Protein AF-A0A9E1Q4X1-F1 (afdb_monomer)

pLDDT: mean 83.66, std 16.01, range [27.47, 98.44]

Secondary structure (DSSP, 8-state):
-HHHHHHHHHHHHHHHHHHHHSTTS----BTBS-TTTTSTT--SPP-HHHHHH-SSBB-B-----TT---HHHHHHHHHHHHHHTTTTS-BEEEE-SEE-SSTT-S-EEPPHHHHIIIIIIHHHS-EEE-TTS-EEE-SEEEE---THHHHHHSTTTTTS-HHHHHHHHHHHHHHHHHHHHHHHHHHHHHHTTSPPPPPPPPP-------STTHHHHHHHHHHHHHHHHHHHHHHHHHHHHHHHHHHHHHHHHHHHHHHHHHHHHHHHHHHHHHHHHHHHS-TTSHHHHHHHHHHHHHHHHHHHHHHHHHHHHHHHHHHHHHHHHHHHHHHHHHHHHHHHHHHHHHHHHT-

Radius of gyration: 30.29 Å; Cα contacts (8 Å, |Δi|>4): 339; chains: 1; bounding box: 61×57×96 Å

Nearest PDB structures (foldseek):
  4bne-assembly1_B  TM=6.016E-01  e=3.450E-01  Gallus gallus
  8c5v-assembly1_I  TM=4.102E-01  e=5.631E+00  Escherichia coli
  3g67-assembly1_B  TM=3.722E-01  e=5.930E+00  Thermotoga maritima
  3zx6-assembly1_B  TM=2.860E-01  e=2.875E+00  Archaeoglobus fulgidus DSM 4304
  3ja6-assembly1_I  TM=2.866E-01  e=4.348E+00  Escherichia coli

Solvent-accessible surface area (backbone atoms only — not comparable to full-atom values): 19469 Å² total; per-residue (Å²): 96,74,75,55,48,60,53,41,52,60,49,33,51,51,40,51,56,48,36,71,76,37,73,87,52,75,39,62,51,87,42,30,70,46,72,65,64,48,37,98,81,48,82,63,67,89,56,60,73,46,58,70,54,32,56,20,39,23,30,54,44,62,55,55,60,87,92,61,86,53,21,69,64,39,13,47,36,45,21,40,52,39,52,76,47,73,56,76,48,50,32,33,44,28,36,41,63,42,24,31,93,60,94,91,43,67,75,44,70,56,56,68,68,55,43,43,48,29,36,49,46,18,38,70,69,17,62,32,67,48,98,86,69,50,77,34,60,56,76,44,76,42,84,49,83,65,77,66,45,54,66,72,68,43,83,63,50,91,74,49,52,72,68,56,51,46,53,56,49,54,53,50,53,54,52,50,49,56,52,51,51,54,50,48,53,54,50,51,58,58,51,72,76,54,84,84,83,80,84,87,80,86,89,83,89,85,90,89,94,86,76,84,68,51,66,69,47,52,57,53,52,52,55,51,53,55,57,48,53,52,52,50,55,51,45,52,52,49,48,52,54,43,47,56,50,38,54,52,36,50,52,51,30,54,51,31,49,50,48,28,53,50,31,48,53,49,28,58,51,41,48,52,53,31,57,52,41,57,74,75,37,59,81,85,37,70,67,27,47,51,36,49,50,54,33,54,51,35,48,51,52,30,52,51,30,47,50,53,30,51,51,33,49,51,50,37,52,51,44,51,51,55,44,52,51,47,52,48,54,48,48,56,65,47,52,64,42,58,55,47,50,48,51,49,48,56,57,61,72,72,109

Foldseek 3Di:
DVVVVVVLVVLLVVLVLVCLVPVPDQDADAQPPPLLCLDPPRPDDDNLSRLVSGQAAEHELEDADAPDQQLQSSLSSLLSSCVSNVLPHAYEYEAEQFHDPDPPDGADGHDLVNRCRRRQLSQLPRWHAHPVRDIHGHPYYHYDDDPVSLCVHDPCSVVDDPVVVVVSSVVVVVVVVSNVVSSVVSVVVSVVVDDDDDDDDDDDDDDDDDDPVPPVVVVVVVVVVVVLVVVLVVLVVQLVVLVVVLVVLVVQLVVLVVQLVVLVVLLVVLVVVLVVQPVVDDCPDPSNVVSVVSNVVSVVSNVVSVVSNVVSVVSSVVSVVSSVVSVSVSSVSCVVVVVVVVVVVVVVVSD

Mean predicted aligned error: 16.97 Å

Sequence (351 aa):
QSVMDVAIDAYVEQIEFAKELRPNAKIGFWGFPKKSHTKLNSTTASIDRLLEACTAIFPDVYENNPGGFDAPRLRTHIESTIAMVNGEIPVYAQVSPRYKVDSTGYRYFHDHDEFMRDQVQSALDAVWTDANGKEHKVNGIAFWEAYTYISQYTEGWSEMSMTERKGAWDSVDNLHVEYLEGIKELVDANASTYPSQEEDTIEVTVSSNSNAATEAKEIAVASLKAAKAQQQAVLVRTIHSLNTSMVATTSSYKKSASSYRSARNNWSKVRRTFSRTARKFGRNSSQYKKAYTTYKTARNEMQSASKEYQEDRNEFKSARASMNQAKQQWKTANEGWSEMAAAEATLLASK

Structure (mmCIF, N/CA/C/O backbone):
data_AF-A0A9E1Q4X1-F1
#
_entry.id   AF-A0A9E1Q4X1-F1
#
loop_
_atom_site.group_PDB
_atom_site.id
_atom_site.type_symbol
_atom_site.label_atom_id
_atom_site.label_alt_id
_atom_site.label_comp_id
_atom_site.label_asym_id
_atom_site.label_entity_id
_atom_site.label_seq_id
_atom_site.pdbx_PDB_ins_code
_atom_site.Cartn_x
_atom_site.Cartn_y
_atom_site.Cartn_z
_atom_site.occupancy
_atom_site.B_iso_or_equiv
_atom_site.auth_seq_id
_atom_site.auth_comp_id
_atom_site.auth_asym_id
_atom_site.auth_atom_id
_atom_site.pdbx_PDB_model_num
ATOM 1 N N . GLN A 1 1 ? -18.969 -10.237 -9.712 1.00 82.31 1 GLN A N 1
ATOM 2 C CA . GLN A 1 1 ? -19.083 -10.427 -8.257 1.00 82.31 1 GLN A CA 1
ATOM 3 C C . GLN A 1 1 ? -18.306 -11.658 -7.794 1.00 82.31 1 GLN A C 1
ATOM 5 O O . GLN A 1 1 ? -17.278 -11.450 -7.180 1.00 82.31 1 GLN A O 1
ATOM 10 N N . SER A 1 2 ? -18.633 -12.886 -8.221 1.00 71.12 2 SER A N 1
ATOM 11 C CA . SER A 1 2 ? -17.973 -14.130 -7.746 1.00 71.12 2 SER A CA 1
ATOM 12 C C . SER A 1 2 ? -16.433 -14.139 -7.698 1.00 71.12 2 SER A C 1
ATOM 14 O O . SER A 1 2 ? -15.847 -14.606 -6.730 1.00 71.12 2 SER A O 1
ATOM 16 N N . VAL A 1 3 ? -15.749 -13.611 -8.720 1.00 77.19 3 VAL A N 1
ATOM 17 C CA . VAL A 1 3 ? -14.273 -13.501 -8.726 1.00 77.19 3 VAL A CA 1
ATOM 18 C C . VAL A 1 3 ? -13.765 -12.516 -7.667 1.00 77.19 3 VAL A C 1
ATOM 20 O O . VAL A 1 3 ? -12.720 -12.745 -7.065 1.00 77.19 3 VAL A O 1
ATOM 23 N N . MET A 1 4 ? -14.500 -11.423 -7.447 1.00 79.50 4 MET A N 1
ATOM 24 C CA . MET A 1 4 ? -14.188 -10.451 -6.401 1.00 79.50 4 MET A CA 1
ATOM 25 C C . MET A 1 4 ? -14.435 -11.049 -5.018 1.00 79.50 4 MET A C 1
ATOM 27 O O . MET A 1 4 ? -13.616 -10.834 -4.136 1.00 79.50 4 MET A O 1
ATOM 31 N N . ASP A 1 5 ? -15.495 -11.841 -4.845 1.00 75.12 5 ASP A N 1
ATOM 32 C CA . ASP A 1 5 ? -15.822 -12.464 -3.558 1.00 75.12 5 ASP A CA 1
ATOM 33 C C . ASP A 1 5 ? -14.683 -13.370 -3.072 1.00 75.12 5 ASP A C 1
ATOM 35 O O . ASP A 1 5 ? -14.252 -13.239 -1.934 1.00 75.12 5 ASP A O 1
ATOM 39 N N . VAL A 1 6 ? -14.090 -14.176 -3.964 1.00 77.12 6 VAL A N 1
ATOM 40 C CA . VAL A 1 6 ? -12.911 -15.007 -3.641 1.00 77.12 6 VAL A CA 1
ATOM 41 C C . VAL A 1 6 ? -11.709 -14.160 -3.206 1.00 77.12 6 VAL A C 1
ATOM 43 O O . VAL A 1 6 ? -10.947 -14.555 -2.325 1.00 77.12 6 VAL A O 1
ATOM 46 N N . ALA A 1 7 ? -11.505 -12.996 -3.829 1.00 84.25 7 ALA A N 1
ATOM 47 C CA . ALA A 1 7 ? -10.434 -12.089 -3.429 1.00 84.25 7 ALA A CA 1
ATOM 48 C C . ALA A 1 7 ? -10.741 -11.429 -2.076 1.00 84.25 7 ALA A C 1
ATOM 50 O O . ALA A 1 7 ? -9.857 -11.362 -1.225 1.00 84.25 7 ALA A O 1
ATOM 51 N N . ILE A 1 8 ? -11.983 -10.976 -1.870 1.00 85.06 8 ILE A N 1
ATOM 52 C CA . ILE A 1 8 ? -12.465 -10.392 -0.615 1.00 85.06 8 ILE A CA 1
ATOM 53 C C . ILE A 1 8 ? -12.305 -11.387 0.527 1.00 85.06 8 ILE A C 1
ATOM 55 O O . ILE A 1 8 ? -11.769 -10.991 1.553 1.00 85.06 8 ILE A O 1
ATOM 59 N N . ASP A 1 9 ? -12.662 -12.659 0.342 1.00 78.69 9 ASP A N 1
ATOM 60 C CA . ASP A 1 9 ? -12.507 -13.700 1.364 1.00 78.69 9 ASP A CA 1
ATOM 61 C C . ASP A 1 9 ? -11.062 -13.773 1.873 1.00 78.69 9 ASP A C 1
ATOM 63 O O . ASP A 1 9 ? -10.820 -13.752 3.077 1.00 78.69 9 ASP A O 1
ATOM 67 N N . ALA A 1 10 ? -10.084 -13.746 0.962 1.00 85.31 10 ALA A N 1
ATOM 68 C CA . ALA A 1 10 ? -8.670 -13.763 1.331 1.00 85.31 10 ALA A CA 1
ATOM 69 C C . ALA A 1 10 ? -8.214 -12.490 2.072 1.00 85.31 10 ALA A C 1
ATOM 71 O O . ALA A 1 10 ? -7.255 -12.538 2.845 1.00 85.31 10 ALA A O 1
ATOM 72 N N . TYR A 1 11 ? -8.837 -11.335 1.820 1.00 89.62 11 TYR A N 1
ATOM 73 C CA . TYR A 1 11 ? -8.543 -10.094 2.544 1.00 89.62 11 TYR A CA 1
ATOM 74 C C . TYR A 1 11 ? -9.268 -10.023 3.893 1.00 89.62 11 TYR A C 1
ATOM 76 O O . TYR A 1 11 ? -8.669 -9.566 4.864 1.00 89.62 11 TYR A O 1
ATOM 84 N N . VAL A 1 12 ? -10.505 -10.514 3.976 1.00 87.50 12 VAL A N 1
ATOM 85 C CA . VAL A 1 12 ? -11.255 -10.660 5.229 1.00 87.50 12 VAL A CA 1
ATOM 86 C C . VAL A 1 12 ? -10.498 -11.589 6.173 1.00 87.50 12 VAL A C 1
ATOM 88 O O . VAL A 1 12 ? -10.223 -11.186 7.295 1.00 87.50 12 VAL A O 1
ATOM 91 N N . GLU A 1 13 ? -10.025 -12.744 5.693 1.00 84.50 13 GLU A N 1
ATOM 92 C CA . GLU A 1 13 ? -9.209 -13.677 6.486 1.00 84.50 13 GLU A CA 1
ATOM 93 C C . GLU A 1 13 ? -7.952 -12.993 7.059 1.00 84.50 13 GLU A C 1
ATOM 95 O O . GLU A 1 13 ? -7.581 -13.202 8.213 1.00 84.50 13 GLU A O 1
ATOM 100 N N . GLN A 1 14 ? -7.300 -12.119 6.281 1.00 88.94 14 GLN A N 1
ATOM 101 C CA . GLN A 1 14 ? -6.146 -11.349 6.760 1.00 88.94 14 GLN A CA 1
ATOM 102 C C . GLN A 1 14 ? -6.524 -10.335 7.843 1.00 88.94 14 GLN A C 1
ATOM 104 O O . GLN A 1 14 ? -5.759 -10.158 8.793 1.00 88.94 14 GLN A O 1
ATOM 109 N N . ILE A 1 15 ? -7.670 -9.662 7.703 1.00 89.69 15 ILE A N 1
ATOM 110 C CA . ILE A 1 15 ? -8.171 -8.721 8.708 1.00 89.69 15 ILE A CA 1
ATOM 111 C C . ILE A 1 15 ? -8.566 -9.459 9.981 1.00 89.69 15 ILE A C 1
ATOM 113 O O . ILE A 1 15 ? -8.160 -9.033 11.054 1.00 89.69 15 ILE A O 1
ATOM 117 N N . GLU A 1 16 ? -9.288 -10.571 9.884 1.00 84.50 16 GLU A N 1
ATOM 118 C CA . GLU A 1 16 ? -9.664 -11.406 11.028 1.00 84.50 16 GLU A CA 1
ATOM 119 C C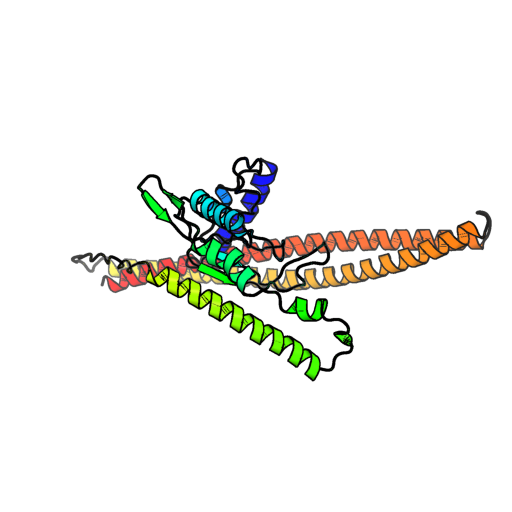 . GLU A 1 16 ? -8.421 -11.911 11.765 1.00 84.50 16 GLU A C 1
ATOM 121 O O . GLU A 1 16 ? -8.273 -11.676 12.964 1.00 84.50 16 GLU A O 1
ATOM 126 N N . PHE A 1 17 ? -7.450 -12.462 11.032 1.00 83.38 17 PHE A N 1
ATOM 127 C CA . PHE A 1 17 ? -6.161 -12.875 11.587 1.00 83.38 17 PHE A CA 1
ATOM 128 C C . PHE A 1 17 ? -5.429 -11.724 12.300 1.00 83.38 17 PHE A C 1
ATOM 130 O O . PHE A 1 17 ? -4.840 -11.908 13.375 1.00 83.38 17 PHE A O 1
ATOM 137 N N . ALA A 1 18 ? -5.447 -10.526 11.708 1.00 81.81 18 ALA A N 1
ATOM 138 C CA . ALA A 1 18 ? -4.825 -9.340 12.282 1.00 81.81 18 ALA A CA 1
ATOM 139 C C . ALA A 1 18 ? -5.584 -8.831 13.523 1.00 81.81 18 ALA A C 1
ATOM 141 O O . ALA A 1 18 ? -4.932 -8.482 14.508 1.00 81.81 18 ALA A O 1
ATOM 142 N N . LYS A 1 19 ? -6.925 -8.846 13.511 1.00 84.12 19 LYS A N 1
ATOM 143 C CA . LYS A 1 19 ? -7.798 -8.487 14.643 1.00 84.12 19 LYS A CA 1
ATOM 144 C C . LYS A 1 19 ? -7.547 -9.398 15.819 1.00 84.12 19 LYS A C 1
ATOM 146 O O . LYS A 1 19 ? -7.292 -8.920 16.908 1.00 84.12 19 LYS A O 1
ATOM 151 N N . GLU A 1 20 ? -7.503 -10.698 15.598 1.00 77.31 20 GLU A N 1
ATOM 152 C CA . GLU A 1 20 ? -7.146 -11.634 16.656 1.00 77.31 20 GLU A CA 1
ATOM 153 C C . GLU A 1 20 ? -5.741 -11.345 17.223 1.00 77.31 20 GLU A C 1
ATOM 155 O O . GLU A 1 20 ? -5.541 -11.359 18.428 1.00 77.31 20 GLU A O 1
ATOM 160 N N . LEU A 1 21 ? -4.746 -11.036 16.370 1.00 84.19 21 LEU A N 1
ATOM 161 C CA . LEU A 1 21 ? -3.385 -10.725 16.843 1.00 84.19 21 LEU A CA 1
ATOM 162 C C . LEU A 1 21 ? -3.341 -9.431 17.657 1.00 84.19 21 LEU A C 1
ATOM 164 O O . LEU A 1 21 ? -2.466 -9.273 18.513 1.00 84.19 21 LEU A O 1
ATOM 168 N N . ARG A 1 22 ? -4.186 -8.465 17.312 1.00 86.38 22 ARG A N 1
ATOM 169 C CA . ARG A 1 22 ? -4.182 -7.107 17.849 1.00 86.38 22 ARG A CA 1
ATOM 170 C C . ARG A 1 22 ? -5.634 -6.627 17.990 1.00 86.38 22 ARG A C 1
ATOM 172 O O . ARG A 1 22 ? -6.046 -5.756 17.227 1.00 86.38 22 ARG A O 1
ATOM 179 N N . PRO A 1 23 ? -6.396 -7.140 18.974 1.00 85.56 23 PRO A N 1
ATOM 180 C CA . PRO A 1 23 ? -7.846 -6.908 19.064 1.00 85.56 23 PRO A CA 1
ATOM 181 C C . PRO A 1 23 ? -8.214 -5.439 19.265 1.00 85.56 23 PRO A C 1
ATOM 183 O O . PRO A 1 23 ? -9.266 -4.995 18.820 1.00 85.56 23 PRO A O 1
ATOM 186 N N . ASN A 1 24 ? -7.302 -4.664 19.851 1.00 88.44 24 ASN A N 1
ATOM 187 C CA . ASN A 1 24 ? -7.488 -3.234 20.083 1.00 88.44 24 ASN A CA 1
ATOM 188 C C . ASN A 1 24 ? -6.920 -2.360 18.951 1.00 88.44 24 ASN A C 1
ATOM 190 O O . ASN A 1 24 ? -7.026 -1.136 19.013 1.00 88.44 24 ASN A O 1
ATOM 194 N N . ALA A 1 25 ? -6.273 -2.947 17.937 1.00 90.75 25 ALA A N 1
ATOM 195 C CA . ALA A 1 25 ? -5.714 -2.168 16.841 1.00 90.75 25 ALA A CA 1
ATOM 196 C C . ALA A 1 25 ? -6.801 -1.720 15.859 1.00 90.75 25 ALA A C 1
ATOM 198 O O . ALA A 1 25 ? -7.784 -2.414 15.592 1.00 90.75 25 ALA A O 1
ATOM 199 N N . LYS A 1 26 ? -6.564 -0.546 15.276 1.00 94.75 26 LYS A N 1
ATOM 200 C CA . LYS A 1 26 ? -7.291 -0.015 14.126 1.00 94.75 26 LYS A CA 1
ATOM 201 C C . LYS A 1 26 ? -6.677 -0.623 12.864 1.00 94.75 26 LYS A C 1
ATOM 203 O O . LYS A 1 26 ? -5.538 -0.319 12.523 1.00 94.75 26 LYS A O 1
ATOM 208 N N . ILE A 1 27 ? -7.394 -1.545 12.230 1.00 96.62 27 ILE A N 1
ATOM 209 C CA . ILE A 1 27 ? -6.893 -2.421 11.170 1.00 96.62 27 ILE A CA 1
ATOM 210 C C . ILE A 1 27 ? -7.780 -2.267 9.942 1.00 96.62 27 ILE A C 1
ATOM 212 O O . ILE A 1 27 ? -8.998 -2.420 10.009 1.00 96.62 27 ILE A O 1
ATOM 216 N N . GLY A 1 28 ? -7.126 -2.021 8.816 1.00 96.62 28 GLY A N 1
ATOM 217 C CA . GLY A 1 28 ? -7.733 -1.898 7.506 1.00 96.62 28 GLY A CA 1
ATOM 218 C C . GLY A 1 28 ? -6.651 -1.851 6.438 1.00 96.62 28 GLY A C 1
ATOM 219 O O . GLY A 1 28 ? -5.456 -1.973 6.726 1.00 96.62 28 GLY A O 1
ATOM 220 N N . PHE A 1 29 ? -7.070 -1.680 5.190 1.00 96.88 29 PHE A N 1
ATOM 221 C CA . PHE A 1 29 ? -6.151 -1.639 4.059 1.00 96.88 29 PHE A CA 1
ATOM 222 C C . PHE A 1 29 ? -5.834 -0.215 3.638 1.00 96.88 29 PHE A C 1
ATOM 224 O O . PHE A 1 29 ? -6.698 0.656 3.575 1.00 96.88 29 PHE A O 1
ATOM 231 N N . TRP A 1 30 ? -4.572 -0.007 3.279 1.00 95.12 30 TRP A N 1
ATOM 232 C CA . TRP A 1 30 ? -4.100 1.262 2.762 1.00 95.12 30 TRP A CA 1
ATOM 233 C C . TRP A 1 30 ? -4.818 1.651 1.456 1.00 95.12 30 TRP A C 1
ATOM 235 O O . TRP A 1 30 ? -4.840 0.893 0.483 1.00 95.12 30 TRP A O 1
ATOM 245 N N . GLY A 1 31 ? -5.378 2.858 1.426 1.00 95.75 31 GLY A N 1
ATOM 246 C CA . GLY A 1 31 ? -6.060 3.449 0.280 1.00 95.75 31 GLY A CA 1
ATOM 247 C C . GLY A 1 31 ? -7.404 2.791 -0.028 1.00 95.75 31 GLY A C 1
ATOM 248 O O . GLY A 1 31 ? -7.811 2.753 -1.191 1.00 95.75 31 GLY A O 1
ATOM 249 N N . PHE A 1 32 ? -8.046 2.199 0.979 1.00 95.94 32 PHE A N 1
ATOM 250 C CA . PHE A 1 32 ? -9.317 1.497 0.853 1.00 95.94 32 PHE A CA 1
ATOM 251 C C . PHE A 1 32 ? -10.407 2.194 1.691 1.00 95.94 32 PHE A C 1
ATOM 253 O O . PHE A 1 32 ? -10.141 2.495 2.855 1.00 95.94 32 PHE A O 1
ATOM 260 N N . PRO A 1 33 ? -11.613 2.420 1.131 1.00 96.12 33 PRO A N 1
ATOM 261 C CA . PRO A 1 33 ? -12.007 2.159 -0.254 1.00 96.12 33 PRO A CA 1
ATOM 262 C C . PRO A 1 33 ? -11.310 3.103 -1.244 1.00 96.12 33 PRO A C 1
ATOM 264 O O . PRO A 1 33 ? -10.909 4.212 -0.916 1.00 96.12 33 PRO A O 1
ATOM 267 N N . LYS A 1 34 ? -11.169 2.664 -2.501 1.00 95.19 34 LYS A N 1
ATOM 268 C CA . LYS A 1 34 ? -10.675 3.536 -3.584 1.00 95.19 34 LYS A CA 1
ATOM 269 C C . LYS A 1 34 ? -11.729 4.561 -4.000 1.00 95.19 34 LYS A C 1
ATOM 271 O O . LYS A 1 34 ? -12.910 4.225 -4.038 1.00 95.19 34 LYS A O 1
ATOM 276 N N . LYS A 1 35 ? -11.285 5.724 -4.490 1.00 93.69 35 LYS A N 1
ATOM 277 C CA . LYS A 1 35 ? -12.111 6.791 -5.103 1.00 93.69 35 LYS A CA 1
ATOM 278 C C . LYS A 1 35 ? -13.100 6.308 -6.179 1.00 93.69 35 LYS A C 1
ATOM 280 O O . LYS A 1 35 ? -14.085 6.977 -6.467 1.00 93.69 35 LYS A O 1
ATOM 285 N N . SER A 1 36 ? -12.848 5.161 -6.816 1.00 92.25 36 SER A N 1
ATOM 286 C CA . SER A 1 36 ? -13.780 4.543 -7.768 1.00 92.25 36 SER A CA 1
ATOM 287 C C . SER A 1 36 ? -15.045 3.988 -7.118 1.00 92.25 36 SER A C 1
ATOM 289 O O . SER A 1 36 ? -16.083 4.021 -7.766 1.00 92.25 36 SER A O 1
ATOM 291 N N . HIS A 1 37 ? -14.964 3.500 -5.877 1.00 92.25 37 HIS A N 1
ATOM 292 C CA . HIS A 1 37 ? -16.106 2.928 -5.158 1.00 92.25 37 HIS A CA 1
ATOM 293 C C . HIS A 1 37 ? -17.087 4.012 -4.707 1.00 92.25 37 HIS A C 1
ATOM 295 O O . HIS A 1 37 ? -18.283 3.771 -4.663 1.00 92.25 37 HIS A O 1
ATOM 301 N N . THR A 1 38 ? -16.597 5.220 -4.421 1.00 91.12 38 THR A N 1
ATOM 302 C CA . THR A 1 38 ? -17.391 6.339 -3.888 1.00 91.12 38 THR A CA 1
ATOM 303 C C . THR A 1 38 ? -17.984 7.238 -4.974 1.00 91.12 38 THR A C 1
ATOM 305 O O . THR A 1 38 ? -18.334 8.386 -4.722 1.00 91.12 38 THR A O 1
ATOM 308 N N . LYS A 1 39 ? -18.036 6.769 -6.223 1.00 88.12 39 LYS A N 1
ATOM 309 C CA . LYS A 1 39 ? -18.728 7.489 -7.296 1.00 88.12 39 LYS A CA 1
ATOM 310 C C . LYS A 1 39 ? -20.225 7.222 -7.174 1.00 88.12 39 LYS A C 1
ATOM 312 O O . LYS A 1 39 ? -20.608 6.072 -6.997 1.00 88.12 39 LYS A O 1
ATOM 317 N N . LEU A 1 40 ? -21.055 8.247 -7.385 1.00 77.88 40 LEU A N 1
ATOM 318 C CA . LEU A 1 40 ? -22.522 8.150 -7.302 1.00 77.88 40 LEU A CA 1
ATOM 319 C C . LEU A 1 40 ? -23.108 6.970 -8.106 1.00 77.88 40 LEU A C 1
ATOM 321 O O . LEU A 1 40 ? -24.042 6.320 -7.660 1.00 77.88 40 LEU A O 1
ATOM 325 N N . ASN A 1 41 ? -22.516 6.666 -9.265 1.00 80.19 41 ASN A N 1
ATOM 326 C CA . ASN A 1 41 ? -22.916 5.562 -10.142 1.00 80.19 41 ASN A CA 1
ATOM 327 C C . ASN A 1 41 ? -21.822 4.491 -10.231 1.00 80.19 41 ASN A C 1
ATOM 329 O O . ASN A 1 41 ? -21.461 4.049 -11.327 1.00 80.19 41 ASN A O 1
ATOM 333 N N . SER A 1 42 ? -21.204 4.144 -9.100 1.00 81.62 42 SER A N 1
ATOM 334 C CA . SER A 1 42 ? -20.165 3.121 -9.095 1.00 81.62 42 SER A CA 1
ATOM 335 C C . SER A 1 42 ? -20.717 1.787 -9.604 1.00 81.62 42 SER A C 1
ATOM 337 O O . SER A 1 42 ? -21.723 1.280 -9.122 1.00 81.62 42 SER A O 1
ATOM 339 N N . THR A 1 43 ? -20.029 1.208 -10.586 1.00 81.12 43 THR A N 1
ATOM 340 C CA . THR A 1 43 ? -20.284 -0.147 -11.101 1.00 81.12 43 THR A CA 1
ATOM 341 C C . THR A 1 43 ? -19.239 -1.144 -10.601 1.00 81.12 43 THR A C 1
ATOM 343 O O . THR A 1 43 ? -19.169 -2.278 -11.080 1.00 81.12 43 THR A O 1
ATOM 346 N N . THR A 1 44 ? -18.385 -0.723 -9.660 1.00 84.19 44 THR A N 1
ATOM 347 C CA . THR A 1 44 ? -17.407 -1.610 -9.030 1.00 84.19 44 THR A CA 1
ATOM 348 C C . THR A 1 44 ? -18.127 -2.719 -8.275 1.00 84.19 44 THR A C 1
ATOM 350 O O . THR A 1 44 ? -19.207 -2.502 -7.733 1.00 84.19 44 THR A O 1
ATOM 353 N N . ALA A 1 45 ? -17.513 -3.901 -8.214 1.00 83.94 45 ALA A N 1
ATOM 354 C CA . ALA A 1 45 ? -18.008 -4.983 -7.370 1.00 83.94 45 ALA A CA 1
ATOM 355 C C . ALA A 1 45 ? -18.192 -4.504 -5.917 1.00 83.94 45 ALA A C 1
ATOM 357 O O . ALA A 1 45 ? -17.435 -3.643 -5.460 1.00 83.94 45 ALA A O 1
ATOM 358 N N . SER A 1 46 ? -19.185 -5.063 -5.216 1.00 86.19 46 SER A N 1
ATOM 359 C CA . SER A 1 46 ? -19.406 -4.750 -3.798 1.00 86.19 46 SER A CA 1
ATOM 360 C C . SER A 1 46 ? -18.173 -5.137 -2.982 1.00 86.19 46 SER A C 1
ATOM 362 O O . SER A 1 46 ? -17.515 -6.143 -3.270 1.00 86.19 46 SER A O 1
ATOM 364 N N . ILE A 1 47 ? -17.876 -4.304 -1.986 1.00 92.44 47 ILE A N 1
ATOM 365 C CA . ILE A 1 47 ? -16.758 -4.434 -1.050 1.00 92.44 47 ILE A CA 1
ATOM 366 C C . ILE A 1 47 ? -17.234 -4.429 0.411 1.00 92.44 47 ILE A C 1
ATOM 368 O O . ILE A 1 47 ? -16.409 -4.349 1.317 1.00 92.44 47 ILE A O 1
ATOM 372 N N . ASP A 1 48 ? -18.544 -4.529 0.639 1.00 90.88 48 ASP A N 1
ATOM 373 C CA . ASP A 1 48 ? -19.181 -4.283 1.941 1.00 90.88 48 ASP A CA 1
ATOM 374 C C . ASP A 1 48 ? -18.673 -5.261 2.999 1.00 90.88 48 ASP A C 1
ATOM 376 O O . ASP A 1 48 ? -18.214 -4.850 4.057 1.00 90.88 48 ASP A O 1
ATOM 380 N N . ARG A 1 49 ? -18.566 -6.546 2.640 1.00 91.75 49 ARG A N 1
ATOM 381 C CA . ARG A 1 49 ? -17.975 -7.581 3.505 1.00 91.75 49 ARG A CA 1
ATOM 382 C C . ARG A 1 49 ? -16.555 -7.247 3.965 1.00 91.75 49 ARG A C 1
ATOM 384 O O . ARG A 1 49 ? -16.152 -7.612 5.064 1.00 91.75 49 ARG A O 1
ATOM 391 N N . LEU A 1 50 ? -15.769 -6.591 3.108 1.00 94.56 50 LEU A N 1
ATOM 392 C CA . LEU A 1 50 ? -14.410 -6.197 3.461 1.00 94.56 50 LEU A CA 1
ATOM 393 C C . LEU A 1 50 ? -14.404 -4.968 4.373 1.00 94.56 50 LEU A C 1
ATOM 395 O O . LEU A 1 50 ? -13.583 -4.899 5.285 1.00 94.56 50 LEU A O 1
ATOM 399 N N . LEU A 1 51 ? -15.310 -4.018 4.131 1.00 94.50 51 LEU A N 1
ATOM 400 C CA . LEU A 1 51 ? -15.509 -2.856 4.995 1.00 94.50 51 LEU A CA 1
ATOM 401 C C . LEU A 1 51 ? -15.930 -3.300 6.403 1.00 94.50 51 LEU A C 1
ATOM 403 O O . LEU A 1 51 ? -15.262 -2.927 7.360 1.00 94.50 51 LEU A O 1
ATOM 407 N N . GLU A 1 52 ? -16.936 -4.171 6.513 1.00 92.00 52 GLU A N 1
ATOM 408 C CA . GLU A 1 52 ? -17.436 -4.748 7.773 1.00 92.00 52 GLU A CA 1
ATOM 409 C C . GLU A 1 52 ? -16.361 -5.517 8.555 1.00 92.00 52 GLU A C 1
ATOM 411 O O . GLU A 1 52 ? -16.339 -5.508 9.786 1.00 92.00 52 GLU A O 1
ATOM 416 N N . ALA A 1 53 ? -15.440 -6.186 7.854 1.00 93.06 53 ALA A N 1
ATOM 417 C CA . ALA A 1 53 ? -14.355 -6.901 8.513 1.00 93.06 53 ALA A CA 1
ATOM 418 C C . ALA A 1 53 ? -13.372 -5.945 9.211 1.00 93.06 53 ALA A C 1
ATOM 420 O O . ALA A 1 53 ? -12.849 -6.287 10.280 1.00 93.06 53 ALA A O 1
ATOM 421 N N . CYS A 1 54 ? -13.110 -4.772 8.623 1.00 96.06 54 CYS A N 1
ATOM 422 C CA . CYS A 1 54 ? -12.135 -3.799 9.117 1.00 96.06 54 CYS A CA 1
ATOM 423 C C . CYS A 1 54 ? -12.533 -3.220 10.484 1.00 96.06 54 CYS A C 1
ATOM 425 O O . CYS A 1 54 ? -13.703 -3.074 10.808 1.00 96.06 54 CYS A O 1
ATOM 427 N N . THR A 1 55 ? -11.539 -2.846 11.293 1.00 96.25 55 THR A N 1
ATOM 428 C CA . THR A 1 55 ? -11.759 -2.087 12.544 1.00 96.25 55 THR A CA 1
ATOM 429 C C . THR A 1 55 ? -11.423 -0.605 12.398 1.00 96.25 55 THR A C 1
ATOM 431 O O . THR A 1 55 ? -11.625 0.171 13.333 1.00 96.25 55 THR A O 1
ATOM 434 N N . ALA A 1 56 ? -10.887 -0.216 11.240 1.00 97.81 56 ALA A N 1
ATOM 435 C CA . ALA A 1 56 ? -10.741 1.156 10.776 1.00 97.81 56 ALA A CA 1
ATOM 436 C C . ALA A 1 56 ? -10.594 1.189 9.250 1.00 97.81 56 ALA A C 1
ATOM 438 O O . ALA A 1 56 ? -10.069 0.248 8.652 1.00 97.81 56 ALA A O 1
ATOM 439 N N . ILE A 1 57 ? -11.013 2.284 8.624 1.00 98.38 57 ILE A N 1
ATOM 440 C CA . ILE A 1 57 ? -10.936 2.492 7.176 1.00 98.38 57 ILE A CA 1
ATOM 441 C C . ILE A 1 57 ? -9.884 3.559 6.868 1.00 98.38 57 ILE A C 1
ATOM 443 O O . ILE A 1 57 ? -9.790 4.562 7.572 1.00 98.38 57 ILE A O 1
ATOM 447 N N . PHE A 1 58 ? -9.092 3.351 5.812 1.00 98.19 58 PHE A N 1
ATOM 448 C CA . PHE A 1 58 ? -7.947 4.204 5.478 1.00 98.19 58 PHE A CA 1
ATOM 449 C C . PHE A 1 58 ? -7.995 4.664 4.011 1.00 98.19 58 PHE A C 1
ATOM 451 O O . PHE A 1 58 ? -7.123 4.275 3.218 1.00 98.19 58 PHE A O 1
ATOM 458 N N . PRO A 1 59 ? -9.002 5.464 3.607 1.00 98.25 59 PRO A N 1
ATOM 459 C CA . PRO A 1 59 ? -9.120 5.943 2.233 1.00 98.25 59 PRO A CA 1
ATOM 460 C C . PRO A 1 59 ? -7.958 6.884 1.891 1.00 98.25 59 PRO A C 1
ATOM 462 O O . PRO A 1 59 ? -7.520 7.667 2.732 1.00 98.25 59 PRO A O 1
ATOM 465 N N . ASP A 1 60 ? -7.452 6.822 0.657 1.00 96.81 60 ASP A N 1
ATOM 466 C CA . ASP A 1 60 ? -6.437 7.771 0.187 1.00 96.81 60 ASP A CA 1
ATOM 467 C C . ASP A 1 60 ? -7.084 8.996 -0.465 1.00 96.81 60 ASP A C 1
ATOM 469 O O . ASP A 1 60 ? -7.892 8.883 -1.389 1.00 96.81 60 ASP A O 1
ATOM 473 N N . VAL A 1 61 ? -6.668 10.186 -0.037 1.00 97.00 61 VAL A N 1
ATOM 474 C CA . VAL A 1 61 ? -7.048 11.471 -0.648 1.00 97.00 61 VAL A CA 1
ATOM 475 C C . VAL A 1 61 ? -5.907 12.073 -1.461 1.00 97.00 61 VAL A C 1
ATOM 477 O O . VAL A 1 61 ? -5.913 13.256 -1.757 1.00 97.00 61 VAL A O 1
ATOM 480 N N . TYR A 1 62 ? -4.962 11.236 -1.903 1.00 95.31 62 TYR A N 1
ATOM 481 C CA . TYR A 1 62 ? -3.803 11.696 -2.671 1.00 95.31 62 TYR A CA 1
ATOM 482 C C . TYR A 1 62 ? -4.236 12.442 -3.929 1.00 95.31 62 TYR A C 1
ATOM 484 O O . TYR A 1 62 ? -5.014 11.895 -4.732 1.00 95.31 62 TYR A O 1
ATOM 492 N N . GLU A 1 63 ? -3.684 13.639 -4.101 1.00 92.44 63 GLU A N 1
ATOM 493 C CA . GLU A 1 63 ? -3.943 14.507 -5.238 1.00 92.44 63 GLU A CA 1
ATOM 494 C C . GLU A 1 63 ? -2.839 14.365 -6.296 1.00 92.44 63 GLU A C 1
ATOM 496 O O . GLU A 1 63 ? -1.680 14.098 -5.994 1.00 92.44 63 GLU A O 1
ATOM 501 N N . ASN A 1 64 ? -3.218 14.425 -7.573 1.00 92.50 64 ASN A N 1
ATOM 502 C CA . ASN A 1 64 ? -2.288 14.361 -8.701 1.00 92.50 64 ASN A CA 1
ATOM 503 C C . ASN A 1 64 ? -2.481 15.502 -9.712 1.00 92.50 64 ASN A C 1
ATOM 505 O O . ASN A 1 64 ? -1.864 15.474 -10.774 1.00 92.50 64 ASN A O 1
ATOM 509 N N . ASN A 1 65 ? -3.340 16.472 -9.408 1.00 90.12 65 ASN A N 1
ATOM 510 C CA . ASN A 1 65 ? -3.643 17.638 -10.222 1.00 90.12 65 ASN A CA 1
ATOM 511 C C . ASN A 1 65 ? -3.049 18.906 -9.576 1.00 90.12 65 ASN A C 1
ATOM 513 O O . ASN A 1 65 ? -3.793 19.685 -8.982 1.00 90.12 65 ASN A O 1
ATOM 517 N N . PRO A 1 66 ? -1.716 19.096 -9.649 1.00 88.00 66 PRO A N 1
ATOM 518 C CA . PRO A 1 66 ? -1.055 20.242 -9.033 1.00 88.00 66 PRO A CA 1
ATOM 519 C C . PRO A 1 66 ? -1.594 21.568 -9.588 1.00 88.00 66 PRO A C 1
ATOM 521 O O . PRO A 1 66 ? -1.734 21.735 -10.803 1.00 88.00 66 PRO A O 1
ATOM 524 N N . GLY A 1 67 ? -1.872 22.519 -8.700 1.00 87.88 67 GLY A N 1
ATOM 525 C CA . GLY A 1 67 ? -2.496 23.807 -9.015 1.00 87.88 67 GLY A CA 1
ATOM 526 C C . GLY A 1 67 ? -4.002 23.725 -9.297 1.00 87.88 67 GLY A C 1
ATOM 527 O O . GLY A 1 67 ? -4.607 24.727 -9.685 1.00 87.88 67 GLY A O 1
ATOM 528 N N . GLY A 1 68 ? -4.608 22.547 -9.126 1.00 88.94 68 GLY A N 1
ATOM 529 C CA . GLY A 1 68 ? -6.047 22.334 -9.216 1.00 88.94 68 GLY A CA 1
ATOM 530 C C . GLY A 1 68 ? -6.802 22.811 -7.973 1.00 88.94 68 GLY A C 1
ATOM 531 O O . GLY A 1 68 ? -6.234 23.401 -7.059 1.00 88.94 68 GLY A O 1
ATOM 532 N N . PHE A 1 69 ? -8.112 22.555 -7.955 1.00 91.75 69 PHE A N 1
ATOM 533 C CA . PHE A 1 69 ? -8.966 22.715 -6.775 1.00 91.75 69 PHE A CA 1
ATOM 534 C C . PHE A 1 69 ? -9.836 21.467 -6.633 1.00 91.75 69 PHE A C 1
ATOM 536 O O . PHE A 1 69 ? -10.983 21.415 -7.086 1.00 91.75 69 PHE A O 1
ATOM 543 N N . ASP A 1 70 ? -9.247 20.421 -6.063 1.00 92.38 70 ASP A N 1
ATOM 544 C CA . ASP A 1 70 ? -9.872 19.101 -5.961 1.00 92.38 70 ASP A CA 1
ATOM 545 C C . ASP A 1 70 ? -10.501 18.827 -4.583 1.00 92.38 70 ASP A C 1
ATOM 547 O O . ASP A 1 70 ? -11.123 17.774 -4.396 1.00 92.38 70 ASP A O 1
ATOM 551 N N . ALA A 1 71 ? -10.439 19.795 -3.655 1.00 94.88 71 ALA A N 1
ATOM 552 C CA . ALA A 1 71 ? -11.057 19.715 -2.330 1.00 94.88 71 ALA A CA 1
ATOM 553 C C . ALA A 1 71 ? -12.499 19.161 -2.345 1.00 94.88 71 ALA A C 1
ATOM 555 O O . ALA A 1 71 ? -12.757 18.205 -1.613 1.00 94.88 71 ALA A O 1
ATOM 556 N N . PRO A 1 72 ? -13.446 19.630 -3.192 1.00 95.75 72 PRO A N 1
ATOM 557 C CA . PRO A 1 72 ? -14.812 19.098 -3.178 1.00 95.75 72 PRO A CA 1
ATOM 558 C C . PRO A 1 72 ? -14.878 17.608 -3.530 1.00 95.75 72 PRO A C 1
ATOM 560 O O . PRO A 1 72 ? -15.608 16.844 -2.903 1.00 95.75 72 PRO A O 1
ATOM 563 N N . ARG A 1 73 ? -14.082 17.168 -4.512 1.00 95.44 73 ARG A N 1
ATOM 564 C CA . ARG A 1 73 ? -14.049 15.767 -4.948 1.00 95.44 73 ARG A CA 1
ATOM 565 C C . ARG A 1 73 ? -13.471 14.865 -3.861 1.00 95.44 73 ARG A C 1
ATOM 567 O O . ARG A 1 73 ? -13.965 13.753 -3.664 1.00 95.44 73 ARG A O 1
ATOM 574 N N . LEU A 1 74 ? -12.405 15.312 -3.200 1.00 97.31 74 LEU A N 1
ATOM 575 C CA . LEU A 1 74 ? -11.753 14.571 -2.120 1.00 97.31 74 LEU A CA 1
ATOM 576 C C . LEU A 1 74 ? -12.637 14.520 -0.869 1.00 97.31 74 LEU A C 1
ATOM 578 O O . LEU A 1 74 ? -12.822 13.439 -0.312 1.00 97.31 74 LEU A O 1
ATOM 582 N N . ARG A 1 75 ? -13.301 15.626 -0.526 1.00 97.75 75 ARG A N 1
ATOM 583 C CA . ARG A 1 75 ? -14.324 15.678 0.521 1.00 97.75 75 ARG A CA 1
ATOM 584 C C . ARG A 1 75 ? -15.450 14.673 0.272 1.00 97.75 75 ARG A C 1
ATOM 586 O O . ARG A 1 75 ? -15.706 13.831 1.126 1.00 97.75 75 ARG A O 1
ATOM 593 N N . THR A 1 76 ? -16.064 14.674 -0.915 1.00 96.81 76 THR A N 1
ATOM 594 C CA . THR A 1 76 ? -17.133 13.713 -1.255 1.00 96.81 76 THR A CA 1
ATOM 595 C C . THR A 1 76 ? -16.666 12.258 -1.165 1.00 96.81 76 THR A C 1
ATOM 597 O O . THR A 1 76 ? -17.439 11.382 -0.771 1.00 96.81 76 THR A O 1
ATOM 600 N N . HIS A 1 77 ? -15.405 11.969 -1.512 1.00 97.75 77 HIS A N 1
ATOM 601 C CA . HIS A 1 77 ? -14.839 10.628 -1.344 1.00 97.75 77 HIS A CA 1
ATOM 602 C C . HIS A 1 77 ? -14.829 10.196 0.130 1.00 97.75 77 HIS A C 1
ATOM 604 O O . HIS A 1 77 ? -15.213 9.064 0.435 1.00 97.75 77 HIS A O 1
ATOM 610 N N . ILE A 1 78 ? -14.445 11.091 1.039 1.00 98.44 78 ILE A N 1
ATOM 611 C CA . ILE A 1 78 ? -14.452 10.825 2.478 1.00 98.44 78 ILE A CA 1
ATOM 612 C C . ILE A 1 78 ? -15.880 10.719 3.026 1.00 98.44 78 ILE A C 1
ATOM 614 O O . ILE A 1 78 ? -16.180 9.731 3.689 1.00 98.44 78 ILE A O 1
ATOM 618 N N . GLU A 1 79 ? -16.780 11.648 2.687 1.00 97.94 79 GLU A N 1
ATOM 619 C CA . GLU A 1 79 ? -18.197 11.602 3.100 1.00 97.94 79 GLU A CA 1
ATOM 620 C C . GLU A 1 79 ? -18.847 10.271 2.705 1.00 97.94 79 GLU A C 1
ATOM 622 O O . GLU A 1 79 ? -19.467 9.593 3.522 1.00 97.94 79 GLU A O 1
ATOM 627 N N . SER A 1 80 ? -18.626 9.844 1.461 1.00 96.81 80 SER A N 1
ATOM 628 C CA . SER A 1 80 ? -19.127 8.562 0.963 1.00 96.81 80 SER A CA 1
ATOM 629 C C . SER A 1 80 ? -18.497 7.372 1.687 1.00 96.81 80 SER A C 1
ATOM 631 O O . SER A 1 80 ? -19.162 6.365 1.893 1.00 96.81 80 SER A O 1
ATOM 633 N N . THR A 1 81 ? -17.221 7.466 2.069 1.00 97.62 81 THR A N 1
ATOM 634 C CA . THR A 1 81 ? -16.535 6.405 2.820 1.00 97.62 81 THR A CA 1
ATOM 635 C C . THR A 1 81 ? -17.123 6.251 4.220 1.00 97.62 81 THR A C 1
ATOM 637 O O . THR A 1 81 ? -17.354 5.126 4.651 1.00 97.62 81 THR A O 1
ATOM 640 N N . ILE A 1 82 ? -17.405 7.362 4.905 1.00 97.75 82 ILE A N 1
ATOM 641 C CA . ILE A 1 82 ? -18.074 7.362 6.213 1.00 97.75 82 ILE A CA 1
ATOM 642 C C . ILE A 1 82 ? -19.477 6.755 6.078 1.00 97.75 82 ILE A C 1
ATOM 644 O O . ILE A 1 82 ? -19.848 5.879 6.859 1.00 97.75 82 ILE A O 1
ATOM 648 N N . ALA A 1 83 ? -20.221 7.151 5.040 1.00 95.44 83 ALA A N 1
ATOM 649 C CA . ALA A 1 83 ? -21.550 6.619 4.754 1.00 95.44 83 ALA A CA 1
ATOM 650 C C . ALA A 1 83 ? -21.547 5.102 4.493 1.00 95.44 83 ALA A C 1
ATOM 652 O O . ALA A 1 83 ? -22.418 4.396 4.986 1.00 95.44 83 ALA A O 1
ATOM 653 N N . MET A 1 84 ? -20.556 4.582 3.758 1.00 94.12 84 MET A N 1
ATOM 654 C CA . MET A 1 84 ? -20.429 3.146 3.456 1.00 94.12 84 MET A CA 1
ATOM 655 C C . MET A 1 84 ? -20.295 2.263 4.702 1.00 94.12 84 MET A C 1
ATOM 657 O O . MET A 1 84 ? -20.631 1.085 4.644 1.00 94.12 84 MET A O 1
ATOM 661 N N . VAL A 1 85 ? -19.795 2.814 5.810 1.00 94.81 85 VAL A N 1
ATOM 662 C CA . VAL A 1 85 ? -19.666 2.108 7.095 1.00 94.81 85 VAL A CA 1
ATOM 663 C C . VAL A 1 85 ? -20.662 2.607 8.137 1.00 94.81 85 VAL A C 1
ATOM 665 O O . VAL A 1 85 ? -20.475 2.362 9.326 1.00 94.81 85 VAL A O 1
ATOM 668 N N . ASN A 1 86 ? -21.694 3.341 7.707 1.00 91.19 86 ASN A N 1
ATOM 669 C CA . ASN A 1 86 ? -22.722 3.943 8.559 1.00 91.19 86 ASN A CA 1
ATOM 670 C C . ASN A 1 86 ? -22.155 4.768 9.731 1.00 91.19 86 ASN A C 1
ATOM 672 O O . ASN A 1 86 ? -22.790 4.888 10.777 1.00 91.19 86 ASN A O 1
ATOM 676 N N . GLY A 1 87 ? -20.940 5.308 9.584 1.00 91.44 87 GLY A N 1
ATOM 677 C CA . GLY A 1 87 ? -20.223 5.995 10.660 1.00 91.44 87 GLY A CA 1
ATOM 678 C C . GLY A 1 87 ? -19.818 5.119 11.859 1.00 91.44 87 GLY A C 1
ATOM 679 O O . GLY A 1 87 ? -19.322 5.644 12.852 1.00 91.44 87 GLY A O 1
ATOM 680 N N . GLU A 1 88 ? -19.995 3.795 11.793 1.00 90.25 88 GLU A N 1
ATOM 681 C CA . GLU A 1 88 ? -19.698 2.872 12.900 1.00 90.25 88 GLU A CA 1
ATOM 682 C C . GLU A 1 88 ? -18.212 2.495 12.972 1.00 90.25 88 GLU A C 1
ATOM 684 O O . GLU A 1 88 ? -17.665 2.265 14.054 1.00 90.25 88 GLU A O 1
ATOM 689 N N . ILE A 1 89 ? -17.541 2.444 11.818 1.00 95.50 89 ILE A N 1
ATOM 690 C CA . ILE A 1 89 ? -16.121 2.097 11.710 1.00 95.50 89 ILE A CA 1
ATOM 691 C C . ILE A 1 89 ? -15.307 3.386 11.549 1.00 95.50 89 ILE A C 1
ATOM 693 O O . ILE A 1 89 ? -15.590 4.166 10.637 1.00 95.50 89 ILE A O 1
ATOM 697 N N . PRO A 1 90 ? -14.270 3.623 12.376 1.00 97.25 90 PRO A N 1
ATOM 698 C CA . PRO A 1 90 ? -13.523 4.870 12.322 1.00 97.25 90 PRO A CA 1
ATOM 699 C C . PRO A 1 90 ? -12.764 5.033 11.001 1.00 97.25 90 PRO A C 1
ATOM 701 O O . PRO A 1 90 ? -12.140 4.088 10.509 1.00 97.25 90 PRO A O 1
ATOM 704 N N . VAL A 1 91 ? -12.772 6.247 10.452 1.00 98.25 91 VAL A N 1
ATOM 705 C CA . VAL A 1 91 ? -12.164 6.589 9.158 1.00 98.25 91 VAL A CA 1
ATOM 706 C C . VAL A 1 91 ? -10.955 7.498 9.367 1.00 98.25 91 VAL A C 1
ATOM 708 O O . VAL A 1 91 ? -11.080 8.573 9.946 1.00 98.25 91 VAL A O 1
ATOM 711 N N . TYR A 1 92 ? -9.790 7.103 8.853 1.00 98.12 92 TYR A N 1
ATOM 712 C CA . TYR A 1 92 ? -8.555 7.892 8.896 1.00 98.12 92 TYR A CA 1
ATOM 713 C C . TYR A 1 92 ? -8.112 8.246 7.476 1.00 98.12 92 TYR A C 1
ATOM 715 O O . TYR A 1 92 ? -7.647 7.382 6.729 1.00 98.12 92 TYR A O 1
ATOM 723 N N . ALA A 1 93 ? -8.257 9.512 7.085 1.00 98.31 93 ALA A N 1
ATOM 724 C CA . ALA A 1 93 ? -7.919 9.945 5.734 1.00 98.31 93 ALA A CA 1
ATOM 725 C C . ALA A 1 93 ? -6.401 9.928 5.528 1.00 98.31 93 ALA A C 1
ATOM 727 O O . ALA A 1 93 ? -5.646 10.524 6.296 1.00 98.31 93 ALA A O 1
ATOM 728 N N . GLN A 1 94 ? -5.947 9.241 4.483 1.00 98.12 94 GLN A N 1
ATOM 729 C CA . GLN A 1 94 ? -4.533 9.163 4.152 1.00 98.12 94 GLN A CA 1
ATOM 730 C C . GLN A 1 94 ? -4.145 10.243 3.156 1.00 98.12 94 GLN A C 1
ATOM 732 O O . GLN A 1 94 ? -4.630 10.262 2.022 1.00 98.12 94 GLN A O 1
ATOM 737 N N . VAL A 1 95 ? -3.212 11.089 3.573 1.00 97.62 95 VAL A N 1
ATOM 738 C CA . VAL A 1 95 ? -2.692 12.215 2.797 1.00 97.62 95 VAL A CA 1
ATOM 739 C C . VAL A 1 95 ? -1.258 11.923 2.370 1.00 97.62 95 VAL A C 1
ATOM 741 O O . VAL A 1 95 ? -0.532 11.197 3.055 1.00 97.62 95 VAL A O 1
ATOM 744 N N . SER A 1 96 ? -0.841 12.460 1.227 1.00 95.69 96 SER A N 1
ATOM 745 C CA . SER A 1 96 ? 0.556 12.394 0.796 1.00 95.69 96 SER A CA 1
ATOM 746 C C . SER A 1 96 ? 0.993 13.752 0.271 1.00 95.69 96 SER A C 1
ATOM 748 O O . SER A 1 96 ? 0.272 14.339 -0.541 1.00 95.69 96 SER A O 1
ATOM 750 N N . PRO A 1 97 ? 2.165 14.256 0.694 1.00 94.56 97 PRO A N 1
ATOM 751 C CA . PRO A 1 97 ? 2.648 15.551 0.238 1.00 94.56 97 PRO A CA 1
ATOM 752 C C . PRO A 1 97 ? 3.097 15.494 -1.225 1.00 94.56 97 PRO A C 1
ATOM 754 O O . PRO A 1 97 ? 3.387 16.533 -1.811 1.00 94.56 97 PRO A O 1
ATOM 757 N N . ARG A 1 98 ? 3.174 14.298 -1.831 1.00 93.06 98 ARG A N 1
ATOM 758 C CA . ARG A 1 98 ? 3.607 14.125 -3.212 1.00 93.06 98 ARG A CA 1
ATOM 759 C C . ARG A 1 98 ? 2.473 13.912 -4.197 1.00 93.06 98 ARG A C 1
ATOM 761 O O . ARG A 1 98 ? 1.543 13.153 -3.936 1.00 93.06 98 ARG A O 1
ATOM 768 N N . TYR A 1 99 ? 2.691 14.419 -5.405 1.00 92.75 99 TYR A N 1
ATOM 769 C CA . TYR A 1 99 ? 1.925 14.086 -6.598 1.00 92.75 99 TYR A CA 1
ATOM 770 C C . TYR A 1 99 ? 2.784 13.440 -7.685 1.00 92.75 99 TYR A C 1
ATOM 772 O O . TYR A 1 99 ? 4.020 13.522 -7.714 1.00 92.75 99 TYR A O 1
ATOM 780 N N . LYS A 1 100 ? 2.094 12.796 -8.627 1.00 89.06 100 LYS A N 1
ATOM 781 C CA . LYS A 1 100 ? 2.660 12.359 -9.905 1.00 89.06 100 LYS A CA 1
ATOM 782 C C . LYS A 1 100 ? 2.091 13.204 -11.041 1.00 89.06 100 LYS A C 1
ATOM 784 O O . LYS A 1 100 ? 0.902 13.501 -11.049 1.00 89.06 100 LYS A O 1
ATOM 789 N N . VAL A 1 101 ? 2.924 13.521 -12.024 1.00 81.25 101 VAL A N 1
ATOM 790 C CA . VAL A 1 101 ? 2.502 14.195 -13.271 1.00 81.25 101 VAL A CA 1
ATOM 791 C C . VAL A 1 101 ? 2.339 13.222 -14.435 1.00 81.25 101 VAL A C 1
ATOM 793 O O . VAL A 1 101 ? 1.723 13.543 -15.445 1.00 81.25 101 VAL A O 1
ATOM 796 N N . ASP A 1 102 ? 2.887 12.016 -14.301 1.00 78.25 102 ASP A N 1
ATOM 797 C CA . ASP A 1 102 ? 2.889 10.986 -15.330 1.00 78.25 102 ASP A CA 1
ATOM 798 C C . ASP A 1 102 ? 3.082 9.587 -14.701 1.00 78.25 102 ASP A C 1
ATOM 800 O O . ASP A 1 102 ? 2.902 9.368 -13.498 1.00 78.25 102 ASP A O 1
ATOM 804 N N . SER A 1 103 ? 3.441 8.601 -15.526 1.00 77.12 103 SER A N 1
ATOM 805 C CA . SER A 1 103 ? 3.711 7.232 -15.083 1.00 77.12 103 SER A CA 1
ATOM 806 C C . SER A 1 103 ? 5.023 7.054 -14.304 1.00 77.12 103 SER A C 1
ATOM 808 O O . SER A 1 103 ? 5.316 5.927 -13.907 1.00 77.12 103 SER A O 1
ATOM 810 N N . THR A 1 104 ? 5.831 8.103 -14.110 1.00 69.12 104 THR A N 1
ATOM 811 C CA . THR A 1 104 ? 7.149 8.024 -13.451 1.00 69.12 104 THR A CA 1
ATOM 812 C C . THR A 1 104 ? 7.072 7.946 -11.926 1.00 69.12 104 THR A C 1
ATOM 814 O O . THR A 1 104 ? 8.053 7.548 -11.306 1.00 69.12 104 THR A O 1
ATOM 817 N N . GLY A 1 105 ? 5.902 8.208 -11.331 1.00 81.62 105 GLY A N 1
ATOM 818 C CA . GLY A 1 105 ? 5.637 8.008 -9.903 1.00 81.62 105 GLY A CA 1
ATOM 819 C C . GLY A 1 105 ? 5.464 9.305 -9.110 1.00 81.62 105 GLY A C 1
ATOM 820 O O . GLY A 1 105 ? 5.429 10.398 -9.668 1.00 81.62 105 GLY A O 1
ATOM 821 N N . TYR A 1 106 ? 5.304 9.164 -7.793 1.00 85.88 106 TYR A N 1
ATOM 822 C CA . TYR A 1 106 ? 5.120 10.270 -6.849 1.00 85.88 106 TYR A CA 1
ATOM 823 C C . TYR A 1 106 ? 6.450 10.993 -6.621 1.00 85.88 106 TYR A C 1
ATOM 825 O O . TYR A 1 106 ? 7.240 10.587 -5.772 1.00 85.88 106 TYR A O 1
ATOM 833 N N . ARG A 1 107 ? 6.729 12.018 -7.431 1.00 87.00 107 ARG A N 1
ATOM 834 C CA . ARG A 1 107 ? 8.039 12.687 -7.488 1.00 87.00 107 ARG A CA 1
ATOM 835 C C . ARG A 1 107 ? 8.033 14.069 -6.855 1.00 87.00 107 ARG A C 1
ATOM 837 O O . ARG A 1 107 ? 8.988 14.422 -6.169 1.00 87.00 107 ARG A O 1
ATOM 844 N N . TYR A 1 108 ? 6.993 14.846 -7.103 1.00 89.50 108 TYR A N 1
ATOM 845 C CA . TYR A 1 108 ? 6.965 16.270 -6.789 1.00 89.50 108 TYR A CA 1
ATOM 846 C C . TYR A 1 108 ? 6.165 16.512 -5.522 1.00 89.50 108 TYR A C 1
ATOM 848 O O . TYR A 1 108 ? 5.226 15.768 -5.268 1.00 89.50 108 TYR A O 1
ATOM 856 N N . PHE A 1 109 ? 6.542 17.524 -4.747 1.00 91.44 109 PHE A N 1
ATOM 857 C CA . PHE A 1 109 ? 5.781 17.962 -3.582 1.00 91.44 109 PHE A CA 1
ATOM 858 C C . PHE A 1 109 ? 4.729 18.985 -3.998 1.00 91.44 109 PHE A C 1
ATOM 860 O O . PHE A 1 109 ? 5.016 19.838 -4.840 1.00 91.44 109 PHE A O 1
ATOM 867 N N . HIS A 1 110 ? 3.535 18.879 -3.424 1.00 93.00 110 HIS A N 1
ATOM 868 C CA . HIS A 1 110 ? 2.515 19.918 -3.511 1.00 93.00 110 HIS A CA 1
ATOM 869 C C . HIS A 1 110 ? 3.008 21.222 -2.887 1.00 93.00 110 HIS A C 1
ATOM 871 O O . HIS A 1 110 ? 3.870 21.216 -2.011 1.00 93.00 110 HIS A O 1
ATOM 877 N N . ASP A 1 111 ? 2.415 22.334 -3.299 1.00 91.50 111 ASP A N 1
ATOM 878 C CA . ASP A 1 111 ? 2.481 23.542 -2.483 1.00 91.50 111 ASP A CA 1
ATOM 879 C C . ASP A 1 111 ? 1.824 23.295 -1.107 1.00 91.50 111 ASP A C 1
ATOM 881 O O . ASP A 1 111 ? 0.937 22.440 -0.984 1.00 91.50 111 ASP A O 1
ATOM 885 N N . HIS A 1 112 ? 2.283 23.993 -0.062 1.00 91.69 112 HIS A N 1
ATOM 886 C CA . HIS A 1 112 ? 1.771 23.792 1.298 1.00 91.69 112 HIS A CA 1
ATOM 887 C C . HIS A 1 112 ? 0.275 24.095 1.390 1.00 91.69 112 HIS A C 1
ATOM 889 O O . HIS A 1 112 ? -0.493 23.226 1.815 1.00 91.69 112 HIS A O 1
ATOM 895 N N . ASP A 1 113 ? -0.153 25.254 0.885 1.00 92.56 113 ASP A N 1
ATOM 896 C CA . ASP A 1 113 ? -1.553 25.680 0.931 1.00 92.56 113 ASP A CA 1
ATOM 897 C C . ASP A 1 113 ? -2.438 24.743 0.108 1.00 92.56 113 ASP A C 1
ATOM 899 O O . ASP A 1 113 ? -3.551 24.401 0.513 1.00 92.56 113 ASP A O 1
ATOM 903 N N . GLU A 1 114 ? -1.946 24.289 -1.047 1.00 93.12 114 GLU A N 1
ATOM 904 C CA . GLU A 1 114 ? -2.643 23.307 -1.876 1.00 93.12 114 GLU A CA 1
ATOM 905 C C . GLU A 1 114 ? -2.854 21.985 -1.128 1.00 93.12 114 GLU A C 1
ATOM 907 O O . GLU A 1 114 ? -3.974 21.469 -1.088 1.00 93.12 114 GLU A O 1
ATOM 912 N N . PHE A 1 115 ? -1.802 21.445 -0.510 1.00 96.56 115 PHE A N 1
ATOM 913 C CA . PHE A 1 115 ? -1.880 20.208 0.263 1.00 96.56 115 PHE A CA 1
ATOM 914 C C . PHE A 1 115 ? -2.848 20.335 1.446 1.00 96.56 115 PHE A C 1
ATOM 916 O O . PHE A 1 115 ? -3.700 19.458 1.640 1.00 96.56 115 PHE A O 1
ATOM 923 N N . MET A 1 116 ? -2.754 21.433 2.205 1.00 97.56 116 MET A N 1
ATOM 924 C CA . MET A 1 116 ? -3.633 21.693 3.345 1.00 97.56 116 MET A CA 1
ATOM 925 C C . MET A 1 116 ? -5.084 21.813 2.904 1.00 97.56 116 MET A C 1
ATOM 927 O O . MET A 1 116 ? -5.951 21.136 3.450 1.00 97.56 116 MET A O 1
ATOM 931 N N . ARG A 1 117 ? -5.362 22.615 1.879 1.00 97.00 117 ARG A N 1
ATOM 932 C CA . ARG A 1 117 ? -6.716 22.847 1.373 1.00 97.00 117 ARG A CA 1
ATOM 933 C C . ARG A 1 117 ? -7.341 21.588 0.778 1.00 97.00 117 ARG A C 1
ATOM 935 O O . ARG A 1 117 ? -8.462 21.226 1.139 1.00 97.00 117 ARG A O 1
ATOM 942 N N . ASP A 1 118 ? -6.641 20.934 -0.146 1.00 96.44 118 ASP A N 1
ATOM 943 C CA . ASP A 1 118 ? -7.245 19.887 -0.966 1.00 96.44 118 ASP A CA 1
ATOM 944 C C . ASP A 1 118 ? -7.265 18.535 -0.270 1.00 96.44 118 ASP A C 1
ATOM 946 O O . ASP A 1 118 ? -8.248 17.813 -0.420 1.00 96.44 118 ASP A O 1
ATOM 950 N N . GLN A 1 119 ? -6.242 18.184 0.513 1.00 97.94 119 GLN A N 1
ATOM 951 C CA . GLN A 1 119 ? -6.170 16.864 1.145 1.00 97.94 119 GLN A CA 1
ATOM 952 C C . GLN A 1 119 ? -6.573 16.883 2.622 1.00 97.94 119 GLN A C 1
ATOM 954 O O . GLN A 1 119 ? -7.315 16.002 3.053 1.00 97.94 119 GLN A O 1
ATOM 959 N N . VAL A 1 120 ? -6.093 17.855 3.403 1.00 98.31 120 VAL A N 1
ATOM 960 C CA . VAL A 1 120 ? -6.268 17.857 4.866 1.00 98.31 120 VAL A CA 1
ATOM 961 C C . VAL A 1 120 ? -7.608 18.475 5.260 1.00 98.31 120 VAL A C 1
ATOM 963 O O . VAL A 1 120 ? -8.467 17.786 5.809 1.00 98.31 120 VAL A O 1
ATOM 966 N N . GLN A 1 121 ? -7.821 19.750 4.936 1.00 97.88 121 GLN A N 1
ATOM 967 C CA . GLN A 1 121 ? -9.033 20.493 5.274 1.00 97.88 121 GLN A CA 1
ATOM 968 C C . GLN A 1 121 ? -10.268 19.841 4.657 1.00 97.88 121 GLN A C 1
ATOM 970 O O . GLN A 1 121 ? -11.254 19.625 5.351 1.00 97.88 121 GLN A O 1
ATOM 975 N N . SER A 1 122 ? -10.206 19.447 3.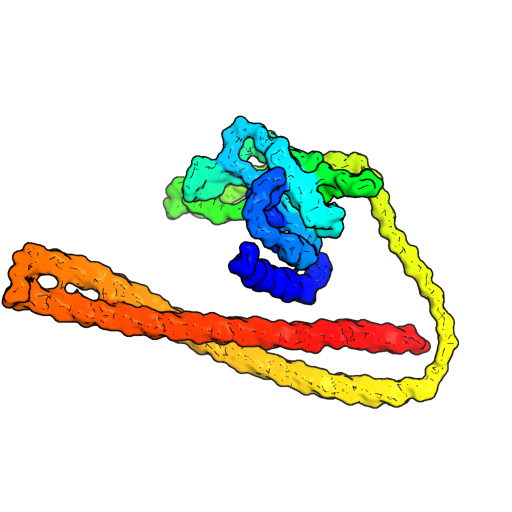382 1.00 97.6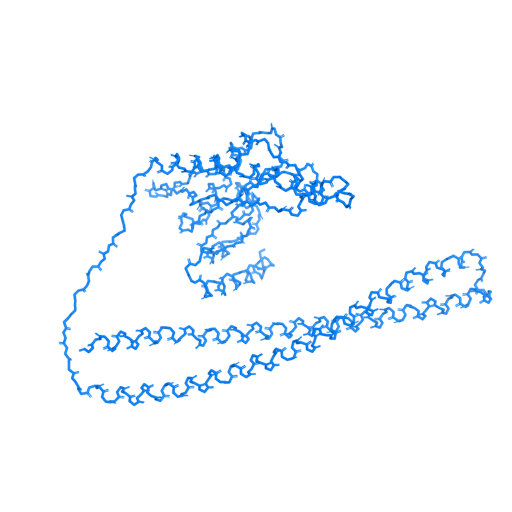2 122 SER A N 1
ATOM 976 C CA . SER A 1 122 ? -11.340 18.797 2.717 1.00 97.62 122 SER A CA 1
ATOM 977 C C . SER A 1 122 ? -11.767 17.484 3.393 1.00 97.62 122 SER A C 1
ATOM 979 O O . SER A 1 122 ? -12.958 17.174 3.430 1.00 97.62 122 SER A O 1
ATOM 981 N N . ALA A 1 123 ? -10.817 16.727 3.958 1.00 98.31 123 ALA A N 1
ATOM 982 C CA . ALA A 1 123 ? -11.100 15.515 4.716 1.00 98.31 123 ALA A CA 1
ATOM 983 C C . ALA A 1 123 ? -11.683 15.826 6.104 1.00 98.31 123 ALA A C 1
ATOM 985 O O . ALA A 1 123 ? -12.572 15.109 6.554 1.00 98.31 123 ALA A O 1
ATOM 986 N N . LEU A 1 124 ? -11.220 16.891 6.764 1.00 97.62 124 LEU A N 1
ATOM 987 C CA . LEU A 1 124 ? -11.751 17.359 8.053 1.00 97.62 124 LEU A CA 1
ATOM 988 C C . LEU A 1 124 ? -13.145 18.004 7.933 1.00 97.62 124 LEU A C 1
ATOM 990 O O . LEU A 1 124 ? -13.945 17.930 8.868 1.00 97.62 124 LEU A O 1
ATOM 994 N N . ASP A 1 125 ? -13.443 18.605 6.781 1.00 96.75 125 ASP A N 1
ATOM 995 C CA . ASP A 1 125 ? -14.741 19.199 6.436 1.00 96.75 125 ASP A CA 1
ATOM 996 C C . ASP A 1 125 ? -15.766 18.166 5.959 1.00 96.75 125 A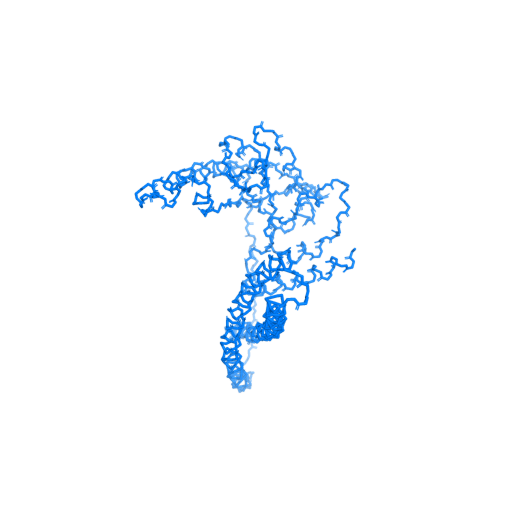SP A C 1
ATOM 998 O O . ASP A 1 125 ? -16.941 18.494 5.776 1.00 96.75 125 ASP A O 1
ATOM 1002 N N . ALA A 1 126 ? -15.335 16.930 5.708 1.00 97.56 126 ALA A N 1
ATOM 1003 C CA . ALA A 1 126 ? -16.218 15.856 5.293 1.00 97.56 126 ALA A CA 1
ATOM 1004 C C . ALA A 1 126 ? -17.129 15.445 6.454 1.00 97.56 126 ALA A C 1
ATOM 1006 O O . ALA A 1 126 ? -16.668 14.968 7.495 1.00 97.56 126 ALA A O 1
ATOM 1007 N N . VAL A 1 127 ? -18.436 15.600 6.245 1.00 96.81 127 VAL A N 1
ATOM 1008 C CA . VAL A 1 127 ? -19.469 15.227 7.211 1.00 96.81 127 VAL A CA 1
ATOM 1009 C C . VAL A 1 127 ? -20.522 14.384 6.513 1.00 96.81 127 VAL A C 1
ATOM 1011 O O . VAL A 1 127 ? -21.058 14.773 5.476 1.00 96.81 127 VAL A O 1
ATOM 1014 N N . TRP A 1 128 ? -20.843 13.238 7.101 1.00 96.69 128 TRP A N 1
ATOM 1015 C CA . TRP A 1 128 ? -22.018 12.462 6.729 1.00 96.69 128 TRP A CA 1
ATOM 1016 C C . TRP A 1 128 ? -23.012 12.463 7.886 1.00 96.69 128 TRP A C 1
ATOM 1018 O O . TRP A 1 128 ? -22.644 12.172 9.021 1.00 96.69 128 TRP A O 1
ATOM 1028 N N . THR A 1 129 ? -24.269 12.791 7.603 1.00 95.38 129 THR A N 1
ATOM 1029 C CA . THR A 1 129 ? -25.349 12.768 8.593 1.00 95.38 129 THR A CA 1
ATOM 1030 C C . THR A 1 129 ? -26.178 11.506 8.400 1.00 95.38 129 THR A C 1
ATOM 1032 O O . THR A 1 129 ? -26.671 11.251 7.298 1.00 95.38 129 THR A O 1
ATOM 1035 N N . ASP A 1 130 ? -26.333 10.719 9.462 1.00 89.06 130 ASP A N 1
ATOM 1036 C CA . ASP A 1 130 ? -27.137 9.501 9.420 1.00 89.06 130 ASP A CA 1
ATOM 1037 C C . ASP A 1 130 ? -28.649 9.784 9.460 1.00 89.06 130 ASP A C 1
ATOM 1039 O O . ASP A 1 130 ? -29.108 10.920 9.597 1.00 89.06 130 ASP A O 1
ATOM 1043 N N . ALA A 1 131 ? -29.451 8.723 9.346 1.00 90.62 131 ALA A N 1
ATOM 1044 C CA . ALA A 1 131 ? -30.911 8.821 9.353 1.00 90.62 131 ALA A CA 1
ATOM 1045 C C . ALA A 1 131 ? -31.496 9.384 10.666 1.00 90.62 131 ALA A C 1
ATOM 1047 O O . ALA A 1 131 ? -32.637 9.843 10.669 1.00 90.62 131 ALA A O 1
ATOM 1048 N N . ASN A 1 132 ? -30.733 9.369 11.764 1.00 91.25 132 ASN A N 1
ATOM 1049 C CA . ASN A 1 132 ? -31.133 9.915 13.060 1.00 91.25 132 ASN A CA 1
ATOM 1050 C C . ASN A 1 132 ? -30.685 11.375 13.241 1.00 91.25 132 ASN A C 1
ATOM 1052 O O . ASN A 1 132 ? -30.918 11.959 14.298 1.00 91.25 132 ASN A O 1
ATOM 1056 N N . GLY A 1 133 ? -30.038 11.970 12.234 1.00 92.56 133 GLY A N 1
ATOM 1057 C CA . GLY A 1 133 ? -29.504 13.324 12.308 1.00 92.56 133 GLY A CA 1
ATOM 1058 C C . GLY A 1 133 ? -28.150 13.423 13.016 1.00 92.56 133 GLY A C 1
ATOM 1059 O O . GLY A 1 133 ? -27.702 14.538 13.275 1.00 92.56 133 GLY A O 1
ATOM 1060 N N . LYS A 1 134 ? -27.484 12.303 13.335 1.00 93.12 134 LYS A N 1
ATOM 1061 C CA . LYS A 1 134 ? -26.140 12.331 13.926 1.00 93.12 134 LYS A CA 1
ATOM 1062 C C . LYS A 1 134 ? -25.102 12.561 12.831 1.00 93.12 134 LYS A C 1
ATOM 1064 O O . LYS A 1 134 ? -25.083 11.865 11.818 1.00 93.12 134 LYS A O 1
ATOM 1069 N N . G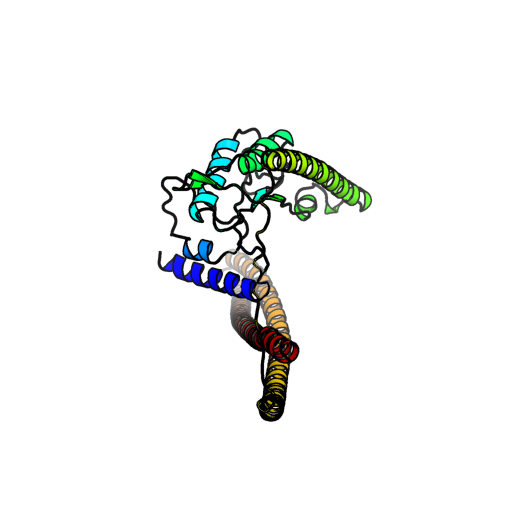LU A 1 135 ? -24.228 13.535 13.057 1.00 95.44 135 GLU A N 1
ATOM 1070 C CA . GLU A 1 135 ? -23.076 13.800 12.199 1.00 95.44 135 GLU A CA 1
ATOM 1071 C C . GLU A 1 135 ? -21.921 12.843 12.509 1.00 95.44 135 GLU A C 1
ATOM 1073 O O . GLU A 1 135 ? -21.570 12.610 13.667 1.00 95.44 135 GLU A O 1
ATOM 1078 N N . HIS A 1 136 ? -21.297 12.333 11.453 1.00 94.38 136 HIS A N 1
ATOM 1079 C CA . HIS A 1 136 ? -20.112 11.487 11.492 1.00 94.38 136 HIS A CA 1
ATOM 1080 C C . HIS A 1 136 ? -19.015 12.119 10.637 1.00 94.38 136 HIS A C 1
ATOM 1082 O O . HIS A 1 136 ? -19.275 12.618 9.538 1.00 94.38 136 HIS A O 1
ATOM 1088 N N . LYS A 1 137 ? -17.782 12.089 11.144 1.00 96.12 137 LYS A N 1
ATOM 1089 C CA . LYS A 1 137 ? -16.600 12.704 10.528 1.00 96.12 137 LYS A CA 1
ATOM 1090 C C . LYS A 1 137 ? -15.422 11.738 10.542 1.00 96.12 137 LYS A C 1
ATOM 1092 O O . LYS A 1 137 ? -15.494 10.664 11.139 1.00 96.12 137 LYS A O 1
ATOM 1097 N N . VAL A 1 138 ? -14.321 12.133 9.909 1.00 96.50 138 VAL A N 1
ATOM 1098 C CA . VAL A 1 138 ? -13.047 11.420 10.046 1.00 96.50 138 VAL A CA 1
ATOM 1099 C C . VAL A 1 138 ? -12.555 11.434 11.492 1.00 96.50 138 VAL A C 1
ATOM 1101 O O . VAL A 1 138 ? -12.714 12.408 12.221 1.00 96.50 138 VAL A O 1
ATOM 1104 N N . ASN A 1 139 ? -11.898 10.351 11.890 1.00 95.50 139 ASN A N 1
ATOM 1105 C CA . ASN A 1 139 ? -11.268 10.193 13.198 1.00 95.50 139 ASN A CA 1
ATOM 1106 C C . ASN A 1 139 ? -9.810 10.660 13.209 1.00 95.50 139 ASN A C 1
ATOM 1108 O O . ASN A 1 139 ? -9.188 10.698 14.269 1.00 95.50 139 ASN A O 1
ATOM 1112 N N . GLY A 1 140 ? -9.242 10.979 12.046 1.00 94.94 140 GLY A N 1
ATOM 1113 C CA . GLY A 1 140 ? -7.915 11.567 11.960 1.00 94.94 140 GLY A CA 1
ATOM 1114 C C . GLY A 1 140 ? -7.339 11.595 10.553 1.00 94.94 140 GLY A C 1
ATOM 1115 O O . GLY A 1 140 ? -7.934 11.104 9.590 1.00 94.94 140 GLY A O 1
ATOM 1116 N N . ILE A 1 141 ? -6.138 12.159 10.475 1.00 97.62 141 ILE A N 1
ATOM 1117 C CA . ILE A 1 141 ? -5.332 12.284 9.264 1.00 97.62 141 ILE A CA 1
ATOM 1118 C C . ILE A 1 141 ? -4.081 11.418 9.422 1.00 97.62 141 ILE A C 1
ATOM 1120 O O . ILE A 1 141 ? -3.397 11.479 10.443 1.00 97.62 141 ILE A O 1
ATOM 1124 N N . ALA A 1 142 ? -3.774 10.611 8.411 1.00 96.31 142 ALA A N 1
ATOM 1125 C CA . ALA A 1 142 ? -2.575 9.786 8.350 1.00 96.31 142 ALA A CA 1
ATOM 1126 C C . ALA A 1 142 ? -1.647 10.299 7.240 1.00 96.31 142 ALA A C 1
ATOM 1128 O O . ALA A 1 142 ? -1.942 10.163 6.052 1.00 96.31 142 ALA A O 1
ATOM 1129 N N . PHE A 1 143 ? -0.519 10.888 7.637 1.00 95.75 143 PHE A N 1
ATOM 1130 C CA . PHE A 1 143 ? 0.495 11.408 6.723 1.00 95.75 143 PHE A CA 1
ATOM 1131 C C . PHE A 1 143 ? 1.399 10.283 6.211 1.00 95.75 143 PHE A C 1
ATOM 1133 O O . PHE A 1 143 ? 2.050 9.593 6.999 1.00 95.75 143 PHE A O 1
ATOM 1140 N N . TRP A 1 144 ? 1.444 10.091 4.892 1.00 94.56 144 TRP A N 1
ATOM 1141 C CA . TRP A 1 144 ? 2.265 9.067 4.254 1.00 94.56 144 TRP A CA 1
ATOM 1142 C C . TRP A 1 144 ? 3.262 9.666 3.263 1.00 94.56 144 TRP A C 1
ATOM 1144 O O . TRP A 1 144 ? 2.892 10.387 2.334 1.00 94.56 144 TRP A O 1
ATOM 1154 N N . GLU A 1 145 ? 4.525 9.274 3.418 1.00 89.94 145 GLU A N 1
ATOM 1155 C CA . GLU A 1 145 ? 5.607 9.607 2.499 1.00 89.94 145 GLU A CA 1
ATOM 1156 C C . GLU A 1 145 ? 6.646 8.478 2.443 1.00 89.94 145 GLU A C 1
ATOM 1158 O O . GLU A 1 145 ? 6.950 7.829 3.449 1.00 89.94 145 GLU A O 1
ATOM 1163 N N . ALA A 1 146 ? 7.227 8.253 1.262 1.00 89.12 146 ALA A N 1
ATOM 1164 C CA . ALA A 1 146 ? 8.316 7.301 1.078 1.00 89.12 146 ALA A CA 1
ATOM 1165 C C . ALA A 1 146 ? 9.669 8.010 0.913 1.00 89.12 146 ALA A C 1
ATOM 1167 O O . ALA A 1 146 ? 10.049 8.411 -0.184 1.00 89.12 146 ALA A O 1
ATOM 1168 N N . TYR A 1 147 ? 10.476 8.019 1.978 1.00 83.81 147 TYR A N 1
ATOM 1169 C CA . TYR A 1 147 ? 11.829 8.609 2.006 1.00 83.81 147 TYR A CA 1
ATOM 1170 C C . TYR A 1 147 ? 12.760 8.122 0.884 1.00 83.81 147 TYR A C 1
ATOM 1172 O O . TYR A 1 147 ? 13.675 8.830 0.460 1.00 83.81 147 TYR A O 1
ATOM 1180 N N . THR A 1 148 ? 12.530 6.915 0.361 1.00 89.75 148 THR A N 1
ATOM 1181 C CA . THR A 1 148 ? 13.291 6.381 -0.775 1.00 89.75 148 THR A CA 1
ATOM 1182 C C . THR A 1 148 ? 13.117 7.203 -2.053 1.00 89.75 148 THR A C 1
ATOM 1184 O O . THR A 1 148 ? 14.001 7.166 -2.907 1.00 89.75 148 THR A O 1
ATOM 1187 N N . TYR A 1 149 ? 12.022 7.955 -2.199 1.00 89.31 149 TYR A N 1
ATOM 1188 C CA . TYR A 1 149 ? 11.769 8.803 -3.365 1.00 89.31 149 TYR A CA 1
ATOM 1189 C C . TYR A 1 149 ? 12.793 9.917 -3.530 1.00 89.31 149 TYR A C 1
ATOM 1191 O O . TYR A 1 149 ? 13.142 10.239 -4.661 1.00 89.31 149 TYR A O 1
ATOM 1199 N N . ILE A 1 150 ? 13.366 10.417 -2.436 1.00 86.50 150 ILE A N 1
ATOM 1200 C CA . ILE A 1 150 ? 14.462 11.390 -2.488 1.00 86.50 150 ILE A CA 1
ATOM 1201 C C . ILE A 1 150 ? 15.619 10.790 -3.290 1.00 86.50 150 ILE A C 1
ATOM 1203 O O . ILE A 1 150 ? 15.976 11.283 -4.353 1.00 86.50 150 ILE A O 1
ATOM 1207 N N . SER A 1 151 ? 16.111 9.623 -2.866 1.00 89.31 151 SER A N 1
ATOM 1208 C CA . SER A 1 151 ? 17.209 8.946 -3.564 1.00 89.31 151 SER A CA 1
ATOM 1209 C C . SER A 1 151 ? 16.893 8.523 -5.000 1.00 89.31 151 SER A C 1
ATOM 1211 O O . SER A 1 151 ? 17.801 8.402 -5.816 1.00 89.31 151 SER A O 1
ATOM 1213 N N . GLN A 1 152 ? 15.621 8.264 -5.309 1.00 90.06 152 GLN A N 1
ATOM 1214 C CA . GLN A 1 152 ? 15.201 7.827 -6.641 1.00 90.06 152 GLN A CA 1
ATOM 1215 C C . GLN A 1 152 ? 15.086 8.990 -7.627 1.00 90.06 152 GLN A C 1
ATOM 1217 O O . GLN A 1 152 ? 15.314 8.787 -8.819 1.00 90.06 152 GLN A O 1
ATOM 1222 N N . TYR A 1 153 ? 14.717 10.180 -7.150 1.00 87.12 153 TYR A N 1
ATOM 1223 C CA . TYR A 1 153 ? 14.362 11.308 -8.012 1.00 87.12 153 TYR A CA 1
ATOM 1224 C C . TYR A 1 153 ? 15.309 12.505 -7.927 1.00 87.12 153 TYR A C 1
ATOM 1226 O O . TYR A 1 153 ? 15.186 13.417 -8.753 1.00 87.12 153 TYR A O 1
ATOM 1234 N N . THR A 1 154 ? 16.251 12.505 -6.982 1.00 85.56 154 THR A N 1
ATOM 1235 C CA . THR A 1 154 ? 17.377 13.439 -6.970 1.00 85.56 154 THR A CA 1
ATOM 1236 C C . THR A 1 154 ? 18.383 13.043 -8.050 1.00 85.56 154 THR A C 1
ATOM 1238 O O . THR A 1 154 ? 18.969 11.958 -8.024 1.00 85.56 154 THR A O 1
ATOM 1241 N N . GLU A 1 155 ? 18.579 13.931 -9.021 1.00 89.00 155 GLU A N 1
ATOM 1242 C CA . GLU A 1 155 ? 19.572 13.755 -10.079 1.00 89.00 155 GLU A CA 1
ATOM 1243 C C . GLU A 1 155 ? 20.988 13.690 -9.487 1.00 89.00 155 GLU A C 1
ATOM 1245 O O . GLU A 1 155 ? 21.309 14.405 -8.541 1.00 89.00 155 GLU A O 1
ATOM 1250 N N . GLY A 1 156 ? 21.824 12.786 -10.006 1.00 91.06 156 GLY A N 1
ATOM 1251 C CA . GLY A 1 156 ? 23.191 12.606 -9.512 1.00 91.06 156 GLY A CA 1
ATOM 1252 C C . GLY A 1 156 ? 23.298 11.998 -8.107 1.00 91.06 156 GLY A C 1
ATOM 1253 O O . GLY A 1 156 ? 24.377 12.021 -7.521 1.00 91.06 156 GLY A O 1
ATOM 1254 N N . TRP A 1 157 ? 22.230 11.407 -7.544 1.00 91.69 157 TRP A N 1
ATOM 1255 C CA . TRP A 1 157 ? 22.250 10.864 -6.173 1.00 91.69 157 TRP A CA 1
ATOM 1256 C C . TRP A 1 157 ? 23.441 9.933 -5.885 1.00 91.69 157 TRP A C 1
ATOM 1258 O O . TRP A 1 157 ? 24.034 9.978 -4.802 1.00 91.69 157 TRP A O 1
ATOM 1268 N N . SER A 1 158 ? 23.824 9.087 -6.848 1.00 94.75 158 SER A N 1
ATOM 1269 C CA . SER A 1 158 ? 24.976 8.181 -6.730 1.00 94.75 158 SER A CA 1
ATOM 1270 C C . SER A 1 158 ? 26.326 8.896 -6.657 1.00 94.75 158 SER A C 1
ATOM 1272 O O . SER A 1 158 ? 27.252 8.344 -6.066 1.00 94.75 158 SER A O 1
ATOM 1274 N N . GLU A 1 159 ? 26.425 10.101 -7.213 1.00 96.06 159 GLU A N 1
ATOM 1275 C CA . GLU A 1 159 ? 27.635 10.929 -7.254 1.00 96.06 159 GLU A CA 1
ATOM 1276 C C . GLU A 1 159 ? 27.736 11.891 -6.062 1.00 96.06 159 GLU A C 1
ATOM 1278 O O . GLU A 1 159 ? 28.835 12.327 -5.730 1.00 96.06 159 GLU A O 1
ATOM 1283 N N . MET A 1 160 ? 26.618 12.171 -5.382 1.00 94.88 160 MET A N 1
ATOM 1284 C CA . MET A 1 160 ? 26.594 13.006 -4.181 1.00 94.88 160 MET A CA 1
ATOM 1285 C C . MET A 1 160 ? 27.438 12.408 -3.050 1.00 94.88 160 MET A C 1
ATOM 1287 O O . MET A 1 160 ? 27.373 11.210 -2.740 1.00 94.88 160 MET A O 1
ATOM 1291 N N . SER A 1 161 ? 28.171 13.279 -2.366 1.00 96.50 161 SER A N 1
ATOM 1292 C CA . SER A 1 161 ? 28.808 12.988 -1.089 1.00 96.50 161 SER A CA 1
ATOM 1293 C C . SER A 1 161 ? 27.772 12.682 -0.001 1.00 96.50 161 SER A C 1
ATOM 1295 O O . SER A 1 161 ? 26.590 13.021 -0.097 1.00 96.50 161 SER A O 1
ATOM 1297 N N . MET A 1 162 ? 28.217 12.064 1.095 1.00 94.12 162 MET A N 1
ATOM 1298 C CA . MET A 1 162 ? 27.334 11.805 2.238 1.00 94.12 162 MET A CA 1
ATOM 1299 C C . MET A 1 162 ? 26.803 13.089 2.884 1.00 94.12 162 MET A C 1
ATOM 1301 O O . MET A 1 162 ? 25.676 13.087 3.371 1.00 94.12 162 MET A O 1
ATOM 1305 N N . THR A 1 163 ? 27.575 14.178 2.856 1.00 95.38 163 THR A N 1
ATOM 1306 C CA . THR A 1 163 ? 27.142 15.489 3.360 1.00 95.38 163 THR A CA 1
ATOM 1307 C C . THR A 1 163 ? 26.003 16.055 2.520 1.00 95.38 163 THR A C 1
ATOM 1309 O O . THR A 1 163 ? 25.009 16.512 3.073 1.00 95.38 163 THR A O 1
ATOM 1312 N N . GLU A 1 164 ? 26.103 15.973 1.193 1.00 90.19 164 GLU A N 1
ATOM 1313 C CA . GLU A 1 164 ? 25.047 16.447 0.291 1.00 90.19 164 GLU A CA 1
ATOM 1314 C C . GLU A 1 164 ? 23.782 15.588 0.411 1.00 90.19 164 GLU A C 1
ATOM 1316 O O . GLU A 1 164 ? 22.678 16.126 0.473 1.00 90.19 164 GLU A O 1
ATOM 1321 N N . ARG A 1 165 ? 23.921 14.256 0.513 1.00 91.81 165 ARG A N 1
ATOM 1322 C CA . ARG A 1 165 ? 22.774 13.358 0.751 1.00 91.81 165 ARG A CA 1
ATOM 1323 C C . ARG A 1 165 ? 22.086 13.655 2.077 1.00 91.81 165 ARG A C 1
ATOM 1325 O O . ARG A 1 165 ? 20.860 13.673 2.128 1.00 91.81 165 ARG A O 1
ATOM 1332 N N . LYS A 1 166 ? 22.867 13.914 3.133 1.00 92.69 166 LYS A N 1
ATOM 1333 C CA . LYS A 1 166 ? 22.331 14.351 4.424 1.00 92.69 166 LYS A CA 1
ATOM 1334 C C . LYS A 1 166 ? 21.554 15.658 4.271 1.00 92.69 166 LYS A C 1
ATOM 1336 O O . LYS A 1 166 ? 20.407 15.699 4.684 1.00 92.69 166 LYS A O 1
ATOM 1341 N N . GLY A 1 167 ? 22.119 16.667 3.609 1.00 89.81 167 GLY A N 1
ATOM 1342 C CA . GLY A 1 167 ? 21.422 17.934 3.370 1.00 89.81 167 GLY A CA 1
ATOM 1343 C C . GLY A 1 167 ? 20.103 17.774 2.600 1.00 89.81 167 GLY A C 1
ATOM 1344 O O . GLY A 1 167 ? 19.125 18.454 2.906 1.00 89.81 167 GLY A O 1
ATOM 1345 N N . ALA A 1 168 ? 20.040 16.842 1.644 1.00 87.25 168 ALA A N 1
ATOM 1346 C CA . ALA A 1 168 ? 18.803 16.521 0.930 1.00 87.25 168 ALA A CA 1
ATOM 1347 C C . ALA A 1 168 ? 17.746 15.864 1.836 1.00 87.25 168 ALA A C 1
ATOM 1349 O O . ALA A 1 168 ? 16.567 16.195 1.725 1.00 87.25 168 ALA A O 1
ATOM 1350 N N . TRP A 1 169 ? 18.150 14.963 2.739 1.00 90.94 169 TRP A N 1
ATOM 1351 C CA . TRP A 1 169 ? 17.246 14.403 3.750 1.00 90.94 169 TRP A CA 1
ATOM 1352 C C . TRP A 1 169 ? 16.789 15.456 4.759 1.00 90.94 169 TRP A C 1
ATOM 1354 O O . TRP A 1 169 ? 15.586 15.585 4.957 1.00 90.94 169 TRP A O 1
ATOM 1364 N N . ASP A 1 170 ? 17.709 16.264 5.294 1.00 89.50 170 ASP A N 1
ATOM 1365 C CA . ASP A 1 170 ? 17.402 17.347 6.238 1.00 89.50 170 ASP A CA 1
ATOM 1366 C C . ASP A 1 170 ? 16.385 18.337 5.625 1.00 89.50 170 ASP A C 1
ATOM 1368 O O . ASP A 1 170 ? 15.471 18.806 6.298 1.00 89.50 170 ASP A O 1
ATOM 1372 N N . SER A 1 171 ? 16.490 18.617 4.319 1.00 87.88 171 SER A N 1
ATOM 1373 C CA . SER A 1 171 ? 15.533 19.480 3.606 1.00 87.88 171 SER A CA 1
ATOM 1374 C C . SER A 1 171 ? 14.124 18.883 3.554 1.00 87.88 171 SER A C 1
ATOM 1376 O O . SER A 1 171 ? 13.144 19.613 3.673 1.00 87.88 171 SER A O 1
ATOM 1378 N N . VAL A 1 172 ? 14.009 17.564 3.383 1.00 90.12 172 VAL A N 1
ATOM 1379 C CA . VAL A 1 172 ? 12.708 16.884 3.382 1.00 90.12 172 VAL A CA 1
ATOM 1380 C C . VAL A 1 172 ? 12.144 16.748 4.790 1.00 90.12 172 VAL A C 1
ATOM 1382 O O . VAL A 1 172 ? 10.943 16.920 4.965 1.00 90.12 172 VAL A O 1
ATOM 1385 N N . ASP A 1 173 ? 12.986 16.513 5.794 1.00 91.12 173 ASP A N 1
ATOM 1386 C CA . ASP A 1 173 ? 12.553 16.510 7.192 1.00 91.12 173 ASP A CA 1
ATOM 1387 C C . ASP A 1 173 ? 11.966 17.872 7.589 1.00 91.12 173 ASP A C 1
ATOM 1389 O O . ASP A 1 173 ? 10.881 17.920 8.163 1.00 91.12 173 ASP A O 1
ATOM 1393 N N . ASN A 1 174 ? 12.613 18.978 7.205 1.00 89.50 174 ASN A N 1
ATOM 1394 C CA . ASN A 1 174 ? 12.084 20.326 7.446 1.00 89.50 174 ASN A CA 1
ATOM 1395 C C . ASN A 1 174 ? 10.734 20.553 6.749 1.00 89.50 174 ASN A C 1
ATOM 1397 O O . ASN A 1 174 ? 9.807 21.075 7.362 1.00 89.50 174 ASN A O 1
ATOM 1401 N N . LEU A 1 175 ? 10.601 20.110 5.497 1.00 90.00 175 LEU A N 1
ATOM 1402 C CA . LEU A 1 175 ? 9.334 20.187 4.769 1.00 90.00 175 LEU A CA 1
ATOM 1403 C C . LEU A 1 175 ? 8.234 19.345 5.443 1.00 90.00 175 LEU A C 1
ATOM 1405 O O . LEU A 1 175 ? 7.079 19.755 5.514 1.00 90.00 175 LEU A O 1
ATOM 1409 N N . HIS A 1 176 ? 8.568 18.163 5.967 1.00 92.56 176 HIS A N 1
ATOM 1410 C CA . HIS A 1 176 ? 7.615 17.342 6.716 1.00 92.56 176 HIS A CA 1
ATOM 1411 C C . HIS A 1 176 ? 7.161 18.005 8.008 1.00 92.56 176 HIS A C 1
ATOM 1413 O O . HIS A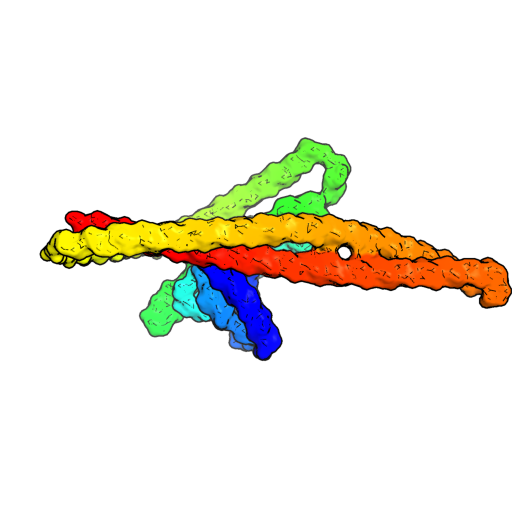 1 176 ? 5.987 17.885 8.347 1.00 92.56 176 HIS A O 1
ATOM 1419 N N . VAL A 1 177 ? 8.058 18.693 8.718 1.00 93.88 177 VAL A N 1
ATOM 1420 C CA . VAL A 1 177 ? 7.689 19.473 9.905 1.00 93.88 177 VAL A CA 1
ATOM 1421 C C . VAL A 1 177 ? 6.652 20.529 9.532 1.00 93.88 177 VAL A C 1
ATOM 1423 O O . VAL A 1 177 ? 5.599 20.557 10.157 1.00 93.88 177 VAL A O 1
ATOM 1426 N N . GLU A 1 178 ? 6.873 21.288 8.458 1.00 92.81 178 GLU A N 1
ATOM 1427 C CA . GLU A 1 178 ? 5.935 22.317 7.983 1.00 92.81 178 GLU A CA 1
ATOM 1428 C C . GLU A 1 178 ? 4.541 21.743 7.656 1.00 92.81 178 GLU A C 1
ATOM 1430 O O . GLU A 1 178 ? 3.508 22.293 8.051 1.00 92.81 178 GLU A O 1
ATOM 1435 N N . TYR A 1 179 ? 4.483 20.589 6.979 1.00 94.19 179 TYR A N 1
ATOM 1436 C CA . TYR A 1 179 ? 3.208 19.911 6.730 1.00 94.19 179 TYR A CA 1
ATOM 1437 C C . TYR A 1 179 ? 2.556 19.391 8.016 1.00 94.19 179 TYR A C 1
ATOM 1439 O O . TYR A 1 179 ? 1.343 19.498 8.179 1.00 94.19 179 TYR A O 1
ATOM 1447 N N . LEU A 1 180 ? 3.324 18.792 8.926 1.00 96.62 180 LEU A N 1
ATOM 1448 C CA . LEU A 1 180 ? 2.788 18.240 10.171 1.00 96.62 180 LEU A CA 1
ATOM 1449 C C . LEU A 1 180 ? 2.283 19.338 11.113 1.00 96.62 180 LEU A C 1
ATOM 1451 O O . LEU A 1 180 ? 1.272 19.127 11.781 1.00 96.62 180 LEU A O 1
ATOM 1455 N N . GLU A 1 181 ? 2.942 20.496 11.138 1.00 96.81 181 GLU A N 1
ATOM 1456 C CA . GLU A 1 181 ? 2.494 21.685 11.865 1.00 96.81 181 GLU A CA 1
ATOM 1457 C C . GLU A 1 181 ? 1.152 22.180 11.320 1.00 96.81 181 GLU A C 1
ATOM 1459 O O . GLU A 1 181 ? 0.192 22.263 12.085 1.00 96.81 181 GLU A O 1
ATOM 1464 N N . GLY A 1 182 ? 1.021 22.376 10.003 1.00 96.12 182 GLY A N 1
ATOM 1465 C CA . GLY A 1 182 ? -0.260 22.795 9.421 1.00 96.12 182 GLY A CA 1
ATOM 1466 C C . GLY A 1 182 ? -1.374 21.748 9.584 1.00 96.12 182 GLY A C 1
ATOM 1467 O O . GLY A 1 182 ? -2.508 22.099 9.906 1.00 96.12 182 GLY A O 1
ATOM 1468 N N . ILE A 1 183 ? -1.068 20.445 9.471 1.00 97.19 183 ILE A N 1
ATOM 1469 C CA . ILE A 1 183 ? -2.040 19.380 9.789 1.00 97.19 183 ILE A CA 1
ATOM 1470 C C . ILE A 1 183 ? -2.500 19.504 11.240 1.00 97.19 183 ILE A C 1
ATOM 1472 O O . ILE A 1 183 ? -3.697 19.410 11.513 1.00 97.19 183 ILE A O 1
ATOM 1476 N N . LYS A 1 184 ? -1.562 19.694 12.172 1.00 96.00 184 LYS A N 1
ATOM 1477 C CA . LYS A 1 184 ? -1.870 19.822 13.594 1.00 96.00 184 LYS A CA 1
ATOM 1478 C C . LYS A 1 184 ? -2.770 21.025 13.857 1.00 96.00 184 LYS A C 1
ATOM 1480 O O . LYS A 1 184 ? -3.760 20.867 14.562 1.00 96.00 184 LYS A O 1
ATOM 1485 N N . GLU A 1 185 ? -2.466 22.182 13.279 1.00 95.81 185 GLU A N 1
ATOM 1486 C CA . GLU A 1 185 ? -3.288 23.387 13.419 1.00 95.81 185 GLU A CA 1
ATOM 1487 C C . GLU A 1 185 ? -4.730 23.151 12.959 1.00 95.81 185 GLU A C 1
ATOM 1489 O O . GLU A 1 185 ? -5.672 23.467 13.689 1.00 95.81 185 GLU A O 1
ATOM 1494 N N . LEU A 1 186 ? -4.919 22.530 11.790 1.00 95.62 186 LEU A N 1
ATOM 1495 C CA . LEU A 1 186 ? -6.254 22.238 11.264 1.00 95.62 186 LEU A CA 1
ATOM 1496 C C . LEU A 1 186 ? -7.004 21.192 12.100 1.00 95.62 186 LEU A C 1
ATOM 1498 O O . LEU A 1 186 ? -8.203 21.339 12.343 1.00 95.62 186 LEU A O 1
ATOM 1502 N N . VAL A 1 187 ? -6.312 20.148 12.566 1.00 93.62 187 VAL A N 1
ATOM 1503 C CA . VAL A 1 187 ? -6.897 19.124 13.446 1.00 93.62 187 VAL A CA 1
ATOM 1504 C C . VAL A 1 187 ? -7.307 19.727 14.789 1.00 93.62 187 VAL A C 1
ATOM 1506 O O . VAL A 1 187 ? -8.420 19.473 15.247 1.00 93.62 187 VAL A O 1
ATOM 1509 N N . ASP A 1 188 ? -6.456 20.551 15.402 1.00 91.81 188 ASP A N 1
ATOM 1510 C CA . ASP A 1 188 ? -6.742 21.209 16.680 1.00 91.81 188 ASP A CA 1
ATOM 1511 C C . ASP A 1 188 ? -7.917 22.198 16.542 1.00 91.81 188 ASP A C 1
ATOM 1513 O O . ASP A 1 188 ? -8.801 22.251 17.405 1.00 91.81 188 ASP A O 1
ATOM 1517 N N . ALA A 1 189 ? -7.975 22.948 15.435 1.00 89.62 189 ALA A N 1
ATOM 1518 C CA . ALA A 1 189 ? -9.085 23.847 15.127 1.00 89.62 189 ALA A CA 1
ATOM 1519 C C . ALA A 1 189 ? -10.408 23.088 14.940 1.00 89.62 189 ALA A C 1
ATOM 1521 O O . ALA A 1 189 ? -11.442 23.511 15.458 1.00 89.62 189 ALA A O 1
ATOM 1522 N N . ASN A 1 190 ? -10.379 21.941 14.254 1.00 84.69 190 ASN A N 1
ATOM 1523 C CA . ASN A 1 190 ? -11.554 21.091 14.073 1.00 84.69 190 ASN A CA 1
ATOM 1524 C C . ASN A 1 190 ? -12.002 20.460 15.406 1.00 84.69 190 ASN A C 1
ATOM 1526 O O . ASN A 1 190 ? -13.187 20.493 15.733 1.00 84.69 190 ASN A O 1
ATOM 1530 N N . ALA A 1 191 ? -11.069 19.979 16.233 1.00 77.69 191 ALA A N 1
ATOM 1531 C CA . ALA A 1 191 ? -11.372 19.403 17.545 1.00 77.69 191 ALA A CA 1
ATOM 1532 C C . ALA A 1 191 ? -11.986 20.428 18.516 1.00 77.69 191 ALA A C 1
ATOM 1534 O O . ALA A 1 191 ? -12.908 20.104 19.261 1.00 77.69 191 ALA A O 1
ATOM 1535 N N . SER A 1 192 ? -11.536 21.685 18.459 1.00 62.31 192 SER A N 1
ATOM 1536 C CA . SER A 1 192 ? -12.031 22.780 19.309 1.00 62.31 192 SER A CA 1
ATOM 1537 C C . SER A 1 192 ? -13.484 23.187 19.020 1.00 62.31 192 SER A C 1
ATOM 1539 O O . SER A 1 192 ? -14.085 23.914 19.809 1.00 62.31 192 SER A O 1
ATOM 1541 N N . THR A 1 193 ? -14.072 22.719 17.913 1.00 60.31 193 THR A N 1
ATOM 1542 C CA . THR A 1 193 ? -15.488 22.962 17.588 1.00 60.31 193 THR A CA 1
ATOM 1543 C C . THR A 1 193 ? -16.466 21.998 18.275 1.00 60.31 193 THR A C 1
ATOM 1545 O O . THR A 1 193 ? -17.674 22.169 18.116 1.00 60.31 193 THR A O 1
ATOM 1548 N N . TYR A 1 194 ? -15.987 21.044 19.092 1.00 50.47 194 TYR A N 1
ATOM 1549 C CA . TYR A 1 194 ? -16.830 20.044 19.763 1.00 50.47 194 TYR A CA 1
ATOM 1550 C C . TYR A 1 194 ? -16.450 19.827 21.244 1.00 50.47 194 TYR A C 1
ATOM 1552 O O . TYR A 1 194 ? -15.293 19.531 21.539 1.00 50.47 194 TYR A O 1
ATOM 1560 N N . PRO A 1 195 ? -17.395 19.918 22.202 1.00 40.84 195 PRO A N 1
ATOM 1561 C CA . PRO A 1 195 ? -17.143 19.509 23.582 1.00 40.84 195 PRO A CA 1
ATOM 1562 C C . PRO A 1 195 ? -17.025 17.978 23.689 1.00 40.84 195 PRO A C 1
ATOM 1564 O O . PRO A 1 195 ? -17.792 17.232 23.081 1.00 40.84 195 PRO A O 1
ATOM 1567 N N . SER A 1 196 ? -16.053 17.518 24.476 1.00 39.91 196 SER A N 1
ATOM 1568 C CA . SER A 1 196 ? -15.766 16.112 24.787 1.00 39.91 196 SER A CA 1
ATOM 1569 C C . SER A 1 196 ? -16.992 15.358 25.324 1.00 39.91 196 SER A C 1
ATOM 1571 O O . SER A 1 196 ? -17.602 15.808 26.292 1.00 39.91 196 SER A O 1
ATOM 1573 N N . GLN A 1 197 ? -17.321 14.195 24.747 1.00 40.25 197 GLN A N 1
ATOM 1574 C CA . GLN A 1 197 ? -18.256 13.238 25.353 1.00 40.25 197 GLN A CA 1
ATOM 1575 C C . GLN A 1 197 ? -17.537 12.444 26.458 1.00 40.25 197 GLN A C 1
ATOM 1577 O O . GLN A 1 197 ? -16.510 11.821 26.195 1.00 40.25 197 GLN A O 1
ATOM 1582 N N . GLU A 1 198 ? -18.066 12.498 27.682 1.00 38.16 198 GLU A N 1
ATOM 1583 C CA . GLU A 1 198 ? -17.643 11.679 28.825 1.00 38.16 198 GLU A CA 1
ATOM 1584 C C . GLU A 1 198 ? -17.984 10.194 28.592 1.00 38.16 198 GLU A C 1
ATOM 1586 O O . GLU A 1 198 ? -19.043 9.864 28.058 1.00 38.16 198 GLU A O 1
ATOM 1591 N N . GLU A 1 199 ? -17.077 9.295 28.983 1.00 37.69 199 GLU A N 1
ATOM 1592 C CA . GLU A 1 199 ? -17.297 7.844 28.993 1.00 37.69 199 GLU A CA 1
ATOM 1593 C C . GLU A 1 199 ? -18.139 7.444 30.225 1.00 37.69 199 GLU A C 1
ATOM 1595 O O . GLU A 1 199 ? -17.697 7.602 31.364 1.00 37.69 199 GLU A O 1
ATOM 1600 N N . ASP A 1 200 ? -19.340 6.898 30.006 1.00 32.09 200 ASP A N 1
ATOM 1601 C CA . ASP A 1 200 ? -20.196 6.321 31.055 1.00 32.09 200 ASP A CA 1
ATOM 1602 C C . ASP A 1 200 ? -19.574 5.036 31.641 1.00 32.09 200 ASP A C 1
ATOM 1604 O O . ASP A 1 200 ? -19.354 4.045 30.939 1.00 32.09 200 ASP A O 1
ATOM 1608 N N . THR A 1 201 ? -19.346 5.018 32.957 1.00 30.33 201 THR A N 1
ATOM 1609 C CA . THR A 1 201 ? -18.949 3.823 33.724 1.00 30.33 201 THR A CA 1
ATOM 1610 C C . THR A 1 201 ? -20.154 3.236 34.469 1.00 30.33 201 THR A C 1
ATOM 1612 O O . THR A 1 201 ? -20.892 3.948 35.143 1.00 30.33 201 THR A O 1
ATOM 1615 N N . ILE A 1 202 ? -20.364 1.918 34.352 1.00 29.61 202 ILE A N 1
ATOM 1616 C CA . ILE A 1 202 ? -21.455 1.172 35.007 1.00 29.61 202 ILE A CA 1
ATOM 1617 C C . ILE A 1 202 ? -20.907 0.454 36.254 1.00 29.61 202 ILE A C 1
ATOM 1619 O O . ILE A 1 202 ? -20.042 -0.413 36.132 1.00 29.61 202 ILE A O 1
ATOM 1623 N N . GLU A 1 203 ? -21.439 0.759 37.443 1.00 27.47 203 GLU A N 1
ATOM 1624 C CA . GLU A 1 203 ? -21.201 -0.006 38.681 1.00 27.47 203 GLU A CA 1
ATOM 1625 C C . GLU A 1 203 ? -22.158 -1.210 38.797 1.00 27.47 203 GLU A C 1
ATOM 1627 O O . GLU A 1 203 ? -23.368 -1.082 38.605 1.00 27.47 203 GLU A O 1
ATOM 1632 N N . VAL A 1 204 ? -21.633 -2.384 39.174 1.00 28.95 204 VAL A N 1
ATOM 1633 C CA . VAL A 1 204 ? -22.419 -3.588 39.504 1.00 28.95 204 VAL A CA 1
ATOM 1634 C C . VAL A 1 204 ? -22.031 -4.092 40.896 1.00 28.95 204 VAL A C 1
ATOM 1636 O O . VAL A 1 204 ? -20.863 -4.363 41.166 1.00 28.95 204 VAL A O 1
ATOM 1639 N N . THR A 1 205 ? -23.019 -4.260 41.779 1.00 34.75 205 THR A N 1
ATOM 1640 C CA . THR A 1 205 ? -22.871 -4.826 43.133 1.00 34.75 205 THR A CA 1
ATOM 1641 C C . THR A 1 205 ? -23.220 -6.323 43.141 1.00 34.75 205 THR A C 1
ATOM 1643 O O . THR A 1 205 ? -24.255 -6.704 42.596 1.00 34.75 205 THR A O 1
ATOM 1646 N N . VAL A 1 206 ? -22.419 -7.182 43.794 1.00 33.59 206 VAL A N 1
ATOM 1647 C CA . VAL A 1 206 ? -22.716 -8.625 43.976 1.00 33.59 206 VAL A CA 1
ATOM 1648 C C . VAL A 1 206 ? -22.411 -9.088 45.414 1.00 33.59 206 VAL A C 1
ATOM 1650 O O . VAL A 1 206 ? -21.428 -8.659 46.012 1.00 33.59 206 VAL A O 1
ATOM 1653 N N . SER A 1 207 ? -23.265 -9.969 45.960 1.00 38.34 207 SER A N 1
ATOM 1654 C CA . SER A 1 207 ? -23.212 -10.576 47.310 1.00 38.34 207 SER A CA 1
ATOM 1655 C C . SER A 1 207 ? -22.904 -12.101 47.264 1.00 38.34 207 SER A C 1
ATOM 1657 O O . SER A 1 207 ? -23.034 -12.716 46.208 1.00 38.34 207 SER A O 1
ATOM 1659 N N . SER A 1 208 ? -22.485 -12.711 48.388 1.00 48.06 208 SER A N 1
ATOM 1660 C CA . SER A 1 208 ? -21.618 -13.916 48.547 1.00 48.06 208 SER A CA 1
ATOM 1661 C C . SER A 1 208 ? -22.270 -15.247 49.039 1.00 48.06 208 SER A C 1
ATOM 1663 O O . SER A 1 208 ? -23.293 -15.181 49.720 1.00 48.06 208 SER A O 1
ATOM 1665 N N . ASN A 1 209 ? -21.655 -16.446 48.766 1.00 46.28 209 ASN A N 1
ATOM 1666 C CA . ASN A 1 209 ? -21.299 -17.547 49.744 1.00 46.28 209 ASN A CA 1
ATOM 1667 C C . ASN A 1 209 ? -20.913 -19.002 49.243 1.00 46.28 209 ASN A C 1
ATOM 1669 O O . ASN A 1 209 ? -21.616 -19.601 48.430 1.00 46.28 209 ASN A O 1
ATOM 1673 N N . SER A 1 210 ? -19.921 -19.630 49.947 1.00 46.22 210 SER A N 1
ATOM 1674 C CA . SER A 1 210 ? -19.727 -21.061 50.415 1.00 46.22 210 SER A CA 1
ATOM 1675 C C . SER A 1 210 ? -18.553 -21.982 49.913 1.00 46.22 210 SER A C 1
ATOM 1677 O O . SER A 1 210 ? -18.224 -22.037 48.733 1.00 46.22 210 SER A O 1
ATOM 1679 N N . ASN A 1 211 ? -17.949 -22.762 50.851 1.00 52.28 211 ASN A N 1
ATOM 1680 C CA . ASN A 1 211 ? -16.564 -23.323 50.851 1.00 52.28 211 ASN A CA 1
ATOM 1681 C C . ASN A 1 211 ? -16.332 -24.819 50.470 1.00 52.28 211 ASN A C 1
ATOM 1683 O O . ASN A 1 211 ? -15.176 -25.232 50.373 1.00 52.28 211 ASN A O 1
ATOM 1687 N N . ALA A 1 212 ? -17.345 -25.661 50.230 1.00 47.88 212 ALA A N 1
ATOM 1688 C CA . ALA A 1 212 ? -17.125 -27.086 49.874 1.00 47.88 212 ALA A CA 1
ATOM 1689 C C . ALA A 1 212 ? -16.771 -27.313 48.385 1.00 47.88 212 ALA A C 1
ATOM 1691 O O . ALA A 1 212 ? -16.279 -28.367 47.993 1.00 47.88 212 ALA A O 1
ATOM 1692 N N . ALA A 1 213 ? -16.976 -26.300 47.545 1.00 52.38 213 ALA A N 1
ATOM 1693 C CA . ALA A 1 213 ? -16.668 -26.329 46.119 1.00 52.38 213 ALA A CA 1
ATOM 1694 C C . ALA A 1 213 ? -15.170 -26.136 45.806 1.00 52.38 213 ALA A C 1
ATOM 1696 O O . ALA A 1 213 ? -14.801 -26.037 44.639 1.00 52.38 213 ALA A O 1
ATOM 1697 N N . THR A 1 214 ? -14.313 -26.028 46.823 1.00 53.62 214 THR A N 1
ATOM 1698 C CA . THR A 1 214 ? -12.960 -25.473 46.682 1.00 53.62 214 THR A CA 1
ATOM 1699 C C . THR A 1 214 ? -11.904 -26.537 46.360 1.00 53.62 214 THR A C 1
ATOM 1701 O O . THR A 1 214 ? -11.131 -26.348 45.426 1.00 53.62 214 THR A O 1
ATOM 1704 N N . GLU A 1 215 ? -11.926 -27.699 47.022 1.00 51.47 215 GLU A N 1
ATOM 1705 C CA . GLU A 1 215 ? -10.933 -28.773 46.803 1.00 51.47 215 GLU A CA 1
ATOM 1706 C C . GLU A 1 215 ? -11.133 -29.526 45.474 1.00 51.47 215 GLU A C 1
ATOM 1708 O O . GLU A 1 215 ? -10.173 -29.816 44.760 1.00 51.47 215 GLU A O 1
ATOM 1713 N N . ALA A 1 216 ? -12.384 -29.783 45.069 1.00 55.50 216 ALA A N 1
ATOM 1714 C CA . ALA A 1 216 ? -12.684 -30.417 43.779 1.00 55.50 216 ALA A CA 1
ATOM 1715 C C . ALA A 1 216 ? -12.290 -29.529 42.580 1.00 55.50 216 ALA A C 1
ATOM 1717 O O . ALA A 1 216 ? -11.918 -30.033 41.517 1.00 55.50 216 ALA A O 1
ATOM 1718 N N . LYS A 1 217 ? -12.323 -28.201 42.757 1.00 55.72 217 LYS A N 1
ATOM 1719 C CA . LYS A 1 217 ? -11.859 -27.236 41.751 1.00 55.72 217 LYS A CA 1
ATOM 1720 C C . LYS A 1 217 ? -10.338 -27.259 41.601 1.00 55.72 217 LYS A C 1
ATOM 1722 O O . LYS A 1 217 ? -9.850 -27.167 40.479 1.00 55.72 217 LYS A O 1
ATOM 1727 N N . GLU A 1 218 ? -9.584 -27.435 42.682 1.00 57.06 218 GLU A N 1
ATOM 1728 C CA . GLU A 1 218 ? -8.114 -27.409 42.641 1.00 57.06 218 GLU A CA 1
ATOM 1729 C C . GLU A 1 218 ? -7.516 -28.605 41.876 1.00 57.06 218 GLU A C 1
ATOM 1731 O O . GLU A 1 218 ? -6.606 -28.424 41.062 1.00 57.06 218 GLU A O 1
ATOM 1736 N N . ILE A 1 219 ? -8.084 -29.809 42.023 1.00 65.19 219 ILE A N 1
ATOM 1737 C CA . ILE A 1 219 ? -7.655 -31.002 41.263 1.00 65.19 219 ILE A CA 1
ATOM 1738 C C . ILE A 1 219 ? -7.994 -30.863 39.768 1.00 65.19 219 ILE A C 1
ATOM 1740 O O . ILE A 1 219 ? -7.168 -31.180 38.904 1.00 65.19 219 ILE A O 1
ATOM 1744 N N . ALA A 1 220 ? -9.180 -30.338 39.444 1.00 56.12 220 ALA A N 1
ATOM 1745 C CA . ALA A 1 220 ? -9.585 -30.083 38.062 1.00 56.12 220 ALA A CA 1
ATOM 1746 C C . ALA A 1 220 ? -8.654 -29.062 37.382 1.00 56.12 220 ALA A C 1
ATOM 1748 O O . ALA A 1 220 ? -8.182 -29.303 36.268 1.00 56.12 220 ALA A O 1
ATOM 1749 N N . VAL A 1 221 ? -8.304 -27.977 38.083 1.00 58.72 221 VAL A N 1
ATOM 1750 C CA . VAL A 1 221 ? -7.367 -26.946 37.605 1.00 58.72 221 VAL A CA 1
ATOM 1751 C C . VAL A 1 221 ? -5.966 -27.519 37.363 1.00 5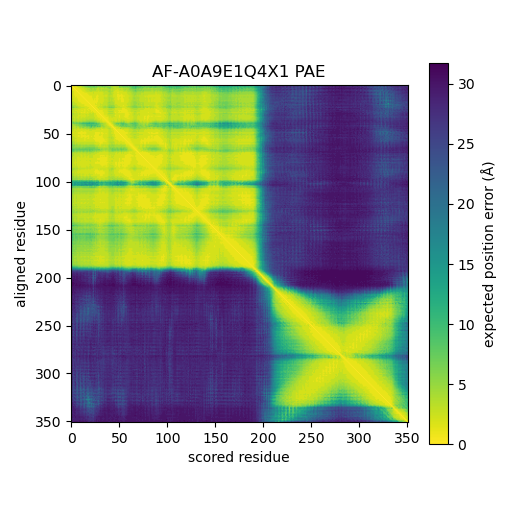8.72 221 VAL A C 1
ATOM 1753 O O . VAL A 1 221 ? -5.354 -27.225 36.334 1.00 58.72 221 VAL A O 1
ATOM 1756 N N . ALA A 1 222 ? -5.458 -28.378 38.250 1.00 64.38 222 ALA A N 1
ATOM 1757 C CA . ALA A 1 222 ? -4.146 -29.006 38.077 1.00 64.38 222 ALA A CA 1
ATOM 1758 C C . ALA A 1 222 ? -4.092 -29.940 36.850 1.00 64.38 222 ALA A C 1
ATOM 1760 O O . ALA A 1 222 ? -3.129 -29.898 36.078 1.00 64.38 222 ALA A O 1
ATOM 1761 N N . SER A 1 223 ? -5.142 -30.739 36.623 1.00 65.44 223 SER A N 1
ATOM 1762 C CA . SER A 1 223 ? -5.232 -31.630 35.454 1.00 65.44 223 SER A CA 1
ATOM 1763 C C . SER A 1 223 ? -5.310 -30.859 34.127 1.00 65.44 223 SER A C 1
ATOM 1765 O O . SER A 1 223 ? -4.625 -31.208 33.161 1.00 65.44 223 SER A O 1
ATOM 1767 N N . LEU A 1 224 ? -6.056 -29.746 34.108 1.00 63.16 224 LEU A N 1
ATOM 1768 C CA . LEU A 1 224 ? -6.134 -28.824 32.976 1.00 63.16 224 LEU A CA 1
ATOM 1769 C C . LEU A 1 224 ? -4.768 -28.205 32.667 1.00 63.16 224 LEU A C 1
ATOM 1771 O O . LEU A 1 224 ? -4.354 -28.212 31.510 1.00 63.16 224 LEU A O 1
ATOM 1775 N N . LYS A 1 225 ? -4.029 -27.738 33.684 1.00 65.12 225 LYS A N 1
ATOM 1776 C CA . LYS A 1 225 ? -2.676 -27.175 33.516 1.00 65.12 225 LYS A CA 1
ATOM 1777 C C . LYS A 1 225 ? -1.701 -28.186 32.898 1.00 65.12 225 LYS A C 1
ATOM 1779 O O . LYS A 1 225 ? -0.954 -27.830 31.985 1.00 65.12 225 LYS A O 1
ATOM 1784 N N . ALA A 1 226 ? -1.739 -29.447 33.333 1.00 68.00 226 ALA A N 1
ATOM 1785 C CA . ALA A 1 226 ? -0.870 -30.503 32.808 1.00 68.00 226 ALA A CA 1
ATOM 1786 C C . ALA A 1 226 ? -1.171 -30.857 31.337 1.00 68.00 226 ALA A C 1
ATOM 1788 O O . ALA A 1 226 ? -0.247 -30.940 30.522 1.00 68.00 226 ALA A O 1
ATOM 1789 N N . ALA A 1 227 ? -2.449 -31.006 30.969 1.00 65.75 227 ALA A N 1
ATOM 1790 C CA . ALA A 1 227 ? -2.857 -31.270 29.586 1.00 65.75 227 ALA A CA 1
ATOM 1791 C C . ALA A 1 227 ? -2.473 -30.113 28.639 1.00 65.75 227 ALA A C 1
ATOM 1793 O O . ALA A 1 227 ? -1.988 -30.330 27.526 1.00 65.75 227 ALA A O 1
ATOM 1794 N N . LYS A 1 228 ? -2.605 -28.868 29.109 1.00 65.62 228 LYS A N 1
ATOM 1795 C CA . LYS A 1 228 ? -2.271 -27.657 28.343 1.00 65.62 228 LYS A CA 1
ATOM 1796 C C . LYS A 1 228 ? -0.762 -27.487 28.134 1.00 65.62 228 LYS A C 1
ATOM 1798 O O . LYS A 1 228 ? -0.331 -27.135 27.036 1.00 65.62 228 LYS A O 1
ATOM 1803 N N . ALA A 1 229 ? 0.053 -27.802 29.145 1.00 66.81 229 ALA A N 1
ATOM 1804 C CA . ALA A 1 229 ? 1.514 -27.806 29.024 1.00 66.81 229 ALA A CA 1
ATOM 1805 C C . ALA A 1 229 ? 2.004 -28.829 27.980 1.00 66.81 229 ALA A C 1
ATOM 1807 O O . ALA A 1 229 ? 2.922 -28.546 27.205 1.00 66.81 229 ALA A O 1
ATOM 1808 N N . GLN A 1 230 ? 1.356 -29.998 27.897 1.00 72.19 230 GLN A N 1
ATOM 1809 C CA . GLN A 1 230 ? 1.638 -30.980 26.845 1.00 72.19 230 GLN A CA 1
ATOM 1810 C C . GLN A 1 230 ? 1.264 -30.455 25.451 1.00 72.19 230 GLN A C 1
ATOM 1812 O O . GLN A 1 230 ? 2.064 -30.582 24.522 1.00 72.19 230 GLN A O 1
ATOM 1817 N N . GLN A 1 231 ? 0.104 -29.807 25.302 1.00 72.06 231 GLN A N 1
ATOM 1818 C CA . GLN A 1 231 ? -0.324 -29.206 24.033 1.00 72.06 231 GLN A CA 1
ATOM 1819 C C . GLN A 1 231 ? 0.656 -28.120 23.545 1.00 72.06 231 GLN A C 1
ATOM 1821 O O . GLN A 1 231 ? 1.036 -28.112 22.371 1.00 72.06 231 GLN A O 1
ATOM 1826 N N . GLN A 1 232 ? 1.142 -27.252 24.441 1.00 66.94 232 GLN A N 1
ATOM 1827 C CA . GLN A 1 232 ? 2.169 -26.253 24.116 1.00 66.94 232 GLN A CA 1
ATOM 1828 C C . GLN A 1 232 ? 3.485 -26.893 23.671 1.00 66.94 232 GLN A C 1
ATOM 1830 O O . GLN A 1 232 ? 4.063 -26.477 22.665 1.00 66.94 232 GLN A O 1
ATOM 1835 N N . ALA A 1 233 ? 3.951 -27.928 24.375 1.00 71.56 233 ALA A N 1
ATOM 1836 C CA . ALA A 1 233 ? 5.180 -28.625 24.013 1.00 71.56 233 ALA A CA 1
ATOM 1837 C C . ALA A 1 233 ? 5.099 -29.240 22.602 1.00 71.56 233 ALA A C 1
ATOM 1839 O O . ALA A 1 233 ? 6.075 -29.194 21.849 1.00 71.56 233 ALA A O 1
ATOM 1840 N N . VAL A 1 234 ? 3.934 -29.771 22.213 1.00 76.19 234 VAL A N 1
ATOM 1841 C CA . VAL A 1 234 ? 3.691 -30.311 20.864 1.00 76.19 234 VAL A CA 1
ATOM 1842 C C . VAL A 1 234 ? 3.702 -29.203 19.805 1.00 76.19 234 VAL A C 1
ATOM 1844 O O . VAL A 1 234 ? 4.363 -29.349 18.773 1.00 76.19 234 VAL A O 1
ATOM 1847 N N . LEU A 1 235 ? 3.038 -28.073 20.059 1.00 72.06 235 LEU A N 1
ATOM 1848 C CA . LEU A 1 235 ? 2.992 -26.943 19.123 1.00 72.06 235 LEU A CA 1
ATOM 1849 C C . LEU A 1 235 ? 4.369 -26.300 18.918 1.00 72.06 235 LEU A C 1
ATOM 1851 O O . LEU A 1 235 ? 4.764 -26.038 17.783 1.00 72.06 235 LEU A O 1
ATOM 1855 N N . VAL A 1 236 ? 5.148 -26.123 19.989 1.00 75.12 236 VAL A N 1
ATOM 1856 C CA . VAL A 1 236 ? 6.515 -25.583 19.908 1.00 75.12 236 VAL A CA 1
ATOM 1857 C C . VAL A 1 236 ? 7.425 -26.503 19.089 1.00 75.12 236 VAL A C 1
ATOM 1859 O O . VAL A 1 236 ? 8.155 -26.024 18.218 1.00 75.12 236 VAL A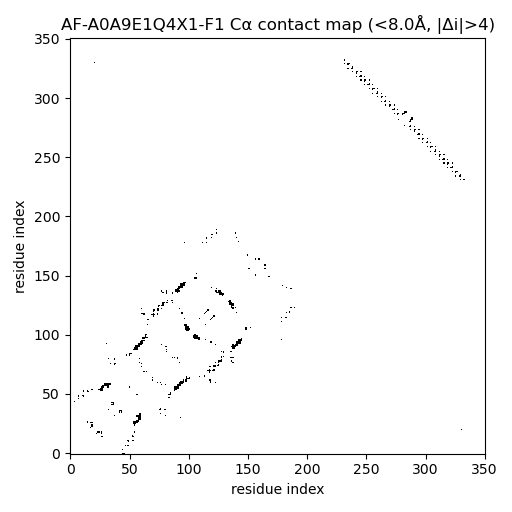 O 1
ATOM 1862 N N . ARG A 1 237 ? 7.351 -27.828 19.292 1.00 76.38 237 ARG A N 1
ATOM 1863 C CA . ARG A 1 237 ? 8.099 -28.799 18.469 1.00 76.38 237 ARG A CA 1
ATOM 1864 C C . ARG A 1 237 ? 7.680 -28.749 17.000 1.00 76.38 237 ARG A C 1
ATOM 1866 O O . ARG A 1 237 ? 8.542 -28.801 16.124 1.00 76.38 237 ARG A O 1
ATOM 1873 N N . THR A 1 238 ? 6.383 -28.605 16.734 1.00 75.38 238 THR A N 1
ATOM 1874 C CA . THR A 1 238 ? 5.829 -28.502 15.375 1.00 75.38 238 THR A CA 1
ATOM 1875 C C . THR A 1 238 ? 6.343 -27.250 14.665 1.00 75.38 238 THR A C 1
ATOM 1877 O O . THR A 1 238 ? 6.864 -27.343 13.555 1.00 75.38 238 THR A O 1
ATOM 1880 N N . ILE A 1 239 ? 6.303 -26.088 15.327 1.00 74.31 239 ILE A N 1
ATOM 1881 C CA . ILE A 1 239 ? 6.855 -24.835 14.792 1.00 74.31 239 ILE A CA 1
ATOM 1882 C C . ILE A 1 239 ? 8.357 -24.970 14.531 1.00 74.31 239 ILE A C 1
ATOM 1884 O O . ILE A 1 239 ? 8.834 -24.565 13.471 1.00 74.31 239 ILE A O 1
ATOM 1888 N N . HIS A 1 240 ? 9.110 -25.555 15.464 1.00 78.81 240 HIS A N 1
ATOM 1889 C CA . HIS A 1 240 ? 10.551 -25.730 15.302 1.00 78.81 240 HIS A CA 1
ATOM 1890 C C . HIS A 1 240 ? 10.888 -26.631 14.102 1.00 78.81 240 HIS A C 1
ATOM 1892 O O . HIS A 1 240 ? 11.732 -26.274 13.281 1.00 78.81 240 HIS A O 1
ATOM 1898 N N . SER A 1 241 ? 10.179 -27.754 13.947 1.00 82.19 241 SER A N 1
ATOM 1899 C CA . SER A 1 241 ? 10.329 -28.663 12.804 1.00 82.19 241 SER A CA 1
ATOM 1900 C C . SER A 1 241 ? 10.015 -27.971 11.471 1.00 82.19 241 SER A C 1
ATOM 1902 O O . SER A 1 241 ? 10.822 -28.022 10.538 1.00 82.19 241 SER A O 1
ATOM 1904 N N . LEU A 1 242 ? 8.899 -27.239 11.401 1.00 78.75 242 LEU A N 1
ATOM 1905 C CA . LEU A 1 242 ? 8.520 -26.470 10.214 1.00 78.75 242 LEU A CA 1
ATOM 1906 C C . LEU A 1 242 ? 9.528 -25.361 9.900 1.00 78.75 242 LEU A C 1
ATOM 1908 O O . LEU A 1 242 ? 9.758 -25.055 8.732 1.00 78.75 242 LEU A O 1
ATOM 1912 N N . ASN A 1 243 ? 10.161 -24.769 10.915 1.00 78.12 243 ASN A N 1
ATOM 1913 C CA . ASN A 1 243 ? 11.158 -23.719 10.721 1.00 78.12 243 ASN A CA 1
ATOM 1914 C C . ASN A 1 243 ? 12.423 -24.290 10.084 1.00 78.12 243 ASN A C 1
ATOM 1916 O O . ASN A 1 243 ? 12.935 -23.731 9.118 1.00 78.12 243 ASN A O 1
ATOM 1920 N N . THR A 1 244 ? 12.872 -25.451 10.559 1.00 80.75 244 THR A N 1
ATOM 1921 C CA . THR A 1 244 ? 13.984 -26.191 9.954 1.00 80.75 244 THR A CA 1
ATOM 1922 C C . THR A 1 244 ? 13.683 -26.557 8.500 1.00 80.75 244 THR A C 1
ATOM 1924 O O . THR A 1 244 ? 14.512 -26.305 7.622 1.00 80.75 244 THR A O 1
ATOM 1927 N N . SER A 1 245 ? 12.474 -27.058 8.216 1.00 76.50 245 SER A N 1
ATOM 1928 C CA . SER A 1 245 ? 12.032 -27.332 6.842 1.00 76.50 245 SER A CA 1
ATOM 1929 C C . SER A 1 245 ? 12.040 -26.066 5.979 1.00 76.50 245 SER A C 1
ATOM 1931 O O . SER A 1 245 ? 12.546 -26.085 4.861 1.00 76.50 245 SER A O 1
ATOM 1933 N N . MET A 1 246 ? 11.545 -24.942 6.505 1.00 83.62 246 MET A N 1
ATOM 1934 C CA . MET A 1 246 ? 11.498 -23.663 5.794 1.00 83.62 246 MET A CA 1
ATOM 1935 C C . MET A 1 246 ? 12.900 -23.132 5.467 1.00 83.62 246 MET A C 1
ATOM 1937 O O . MET A 1 246 ? 13.118 -22.596 4.377 1.00 83.62 246 MET A O 1
ATOM 1941 N N . VAL A 1 247 ? 13.868 -23.275 6.377 1.00 80.50 247 VAL A N 1
ATOM 1942 C CA . VAL A 1 247 ? 15.265 -22.896 6.110 1.00 80.50 247 VAL A CA 1
ATOM 1943 C C . VAL A 1 247 ? 15.838 -23.738 4.968 1.00 80.50 247 VAL A C 1
ATOM 1945 O O . VAL A 1 247 ? 16.444 -23.179 4.048 1.00 80.50 247 VAL A O 1
ATOM 1948 N N . ALA A 1 248 ? 15.589 -25.051 4.973 1.00 80.62 248 ALA A N 1
ATOM 1949 C CA . ALA A 1 248 ? 16.035 -25.950 3.911 1.00 80.62 248 ALA A CA 1
ATOM 1950 C C . ALA A 1 248 ? 15.425 -25.577 2.546 1.00 80.62 248 ALA A C 1
ATOM 1952 O O . ALA A 1 248 ? 16.166 -25.342 1.586 1.00 80.62 248 ALA A O 1
ATOM 1953 N N . THR A 1 249 ? 14.101 -25.398 2.470 1.00 83.06 249 THR A N 1
ATOM 1954 C CA . THR A 1 249 ? 13.407 -25.016 1.225 1.00 83.06 249 THR A CA 1
ATOM 1955 C C . THR A 1 249 ? 13.807 -23.620 0.742 1.00 83.06 249 THR A C 1
ATOM 1957 O O . THR A 1 249 ? 13.913 -23.380 -0.458 1.00 83.06 249 THR A O 1
ATOM 1960 N N . THR A 1 250 ? 14.095 -22.684 1.657 1.00 84.75 250 THR A N 1
ATOM 1961 C CA . THR A 1 250 ? 14.592 -21.339 1.305 1.00 84.75 250 THR A CA 1
ATOM 1962 C C . THR A 1 250 ? 15.959 -21.407 0.632 1.00 84.75 250 THR A C 1
ATOM 1964 O O . THR A 1 250 ? 16.222 -20.667 -0.319 1.00 84.75 250 THR A O 1
ATOM 1967 N N . SER A 1 251 ? 16.843 -22.273 1.132 1.00 86.38 251 SER A N 1
ATOM 1968 C CA . SER A 1 251 ? 18.170 -22.481 0.555 1.00 86.38 251 SER A CA 1
ATOM 1969 C C . SER A 1 251 ? 18.074 -23.074 -0.855 1.00 86.38 251 SER A C 1
ATOM 1971 O O . SER A 1 251 ? 18.673 -22.523 -1.784 1.00 86.38 251 SER A O 1
ATOM 1973 N N . SER A 1 252 ? 17.245 -24.115 -1.033 1.00 86.81 252 SER A N 1
ATOM 1974 C CA . SER A 1 252 ? 16.975 -24.727 -2.346 1.00 86.81 252 SER A CA 1
ATOM 1975 C C . SER A 1 252 ? 16.442 -23.694 -3.343 1.00 86.81 252 SER A C 1
ATOM 1977 O O . SER A 1 252 ? 17.081 -23.418 -4.360 1.00 86.81 252 SER A O 1
ATOM 1979 N N . TYR A 1 253 ? 15.379 -22.974 -2.963 1.00 88.50 253 TYR A N 1
ATOM 1980 C CA . TYR A 1 253 ? 14.775 -21.919 -3.778 1.00 88.50 253 TYR A CA 1
ATOM 1981 C C . TYR A 1 253 ? 15.768 -20.829 -4.205 1.00 88.50 253 TYR A C 1
ATOM 1983 O O . TYR A 1 253 ? 15.767 -20.379 -5.353 1.00 88.50 253 TYR A O 1
ATOM 1991 N N . LYS A 1 254 ? 16.652 -20.379 -3.304 1.00 89.88 254 LYS A N 1
ATOM 1992 C CA . LYS A 1 254 ? 17.680 -19.383 -3.652 1.00 89.88 254 LYS A CA 1
ATOM 1993 C C . LYS A 1 254 ? 18.666 -19.931 -4.685 1.00 89.88 254 LYS A C 1
ATOM 1995 O O . LYS A 1 254 ? 19.061 -19.196 -5.599 1.00 89.88 254 LYS A O 1
ATOM 2000 N N . LYS A 1 255 ? 19.055 -21.202 -4.556 1.00 90.50 255 LYS A N 1
ATOM 2001 C CA . LYS A 1 255 ? 19.978 -21.875 -5.473 1.00 90.50 255 LYS A CA 1
ATOM 2002 C C . LYS A 1 255 ? 19.360 -22.040 -6.862 1.00 90.50 255 LYS A C 1
ATOM 2004 O O . LYS A 1 255 ? 19.977 -21.600 -7.837 1.00 90.50 255 LYS A O 1
ATOM 2009 N N . SER A 1 256 ? 18.141 -22.569 -6.969 1.00 89.94 256 SER A N 1
ATOM 2010 C CA . SER A 1 256 ? 17.454 -22.718 -8.259 1.00 89.94 256 SER A CA 1
ATOM 2011 C C . SER A 1 256 ? 17.126 -21.373 -8.903 1.00 89.94 256 SER A C 1
ATOM 2013 O O . SER A 1 256 ? 17.315 -21.210 -10.108 1.00 89.94 256 SER A O 1
ATOM 2015 N N . ALA A 1 257 ? 16.767 -20.348 -8.121 1.00 89.19 257 ALA A N 1
ATOM 2016 C CA . ALA A 1 257 ? 16.586 -18.990 -8.638 1.00 89.19 257 ALA A CA 1
ATOM 2017 C C . ALA A 1 257 ? 17.874 -18.422 -9.262 1.00 89.19 257 ALA A C 1
ATOM 2019 O O . ALA A 1 257 ? 17.829 -17.766 -10.306 1.00 89.19 257 ALA A O 1
ATOM 2020 N N . SER A 1 258 ? 19.033 -18.666 -8.643 1.00 91.88 258 SER A N 1
ATOM 2021 C CA . SER A 1 258 ? 20.334 -18.268 -9.196 1.00 91.88 258 SER A CA 1
ATOM 2022 C C . SER A 1 258 ? 20.680 -19.050 -10.471 1.00 91.88 258 SER A C 1
ATOM 2024 O O . SER A 1 258 ? 21.066 -18.452 -11.483 1.00 91.88 258 SER A O 1
ATOM 2026 N N . SER A 1 259 ? 20.467 -20.371 -10.454 1.00 91.75 259 SER A N 1
ATOM 2027 C CA . SER A 1 259 ? 20.662 -21.258 -11.609 1.00 91.75 259 SER A CA 1
ATOM 2028 C C . SER A 1 259 ? 19.810 -20.817 -12.805 1.00 91.75 259 SER A C 1
ATOM 2030 O O . SER A 1 259 ? 20.333 -20.575 -13.896 1.00 91.75 259 SER A O 1
ATOM 2032 N N . TYR A 1 260 ? 18.518 -20.565 -12.580 1.00 91.88 260 TYR A N 1
ATOM 2033 C CA . TYR A 1 260 ? 17.589 -20.079 -13.598 1.00 91.88 260 TYR A CA 1
ATOM 2034 C C . TYR A 1 260 ? 18.032 -18.744 -14.208 1.00 91.88 260 TYR A C 1
ATOM 2036 O O . TYR A 1 260 ? 18.040 -18.593 -15.433 1.00 91.88 260 TYR A O 1
ATOM 2044 N N . ARG A 1 261 ? 18.456 -17.772 -13.385 1.00 94.25 261 ARG A N 1
ATOM 2045 C CA . ARG A 1 261 ? 18.969 -16.482 -13.886 1.00 94.25 261 ARG A CA 1
ATOM 2046 C C . ARG A 1 261 ? 20.204 -16.673 -14.765 1.00 94.25 261 ARG A C 1
ATOM 2048 O O . ARG A 1 261 ? 20.281 -16.079 -15.843 1.00 94.25 261 ARG A O 1
ATOM 2055 N N . SER A 1 262 ? 21.137 -17.517 -14.335 1.00 93.19 262 SER A N 1
ATOM 2056 C CA . SER A 1 262 ? 22.352 -17.836 -15.089 1.00 93.19 262 SER A CA 1
ATOM 2057 C C . SER A 1 262 ? 22.026 -18.501 -16.431 1.00 93.19 262 SER A C 1
ATOM 2059 O O . SER A 1 262 ? 22.483 -18.027 -17.476 1.00 93.19 262 SER A O 1
ATOM 2061 N N . ALA A 1 263 ? 21.158 -19.517 -16.432 1.00 91.12 263 ALA A N 1
ATOM 2062 C CA . ALA A 1 263 ? 20.720 -20.217 -17.639 1.00 91.12 263 ALA A CA 1
ATOM 2063 C C . ALA A 1 263 ? 19.974 -19.286 -18.611 1.00 91.12 263 ALA A C 1
ATOM 2065 O O . ALA A 1 263 ? 20.254 -19.279 -19.810 1.00 91.12 263 ALA A O 1
ATOM 2066 N N . ARG A 1 264 ? 19.087 -18.417 -18.106 1.00 94.00 264 ARG A N 1
ATOM 2067 C CA . ARG A 1 264 ? 18.378 -17.401 -18.905 1.00 94.00 264 ARG A CA 1
ATOM 2068 C C . ARG A 1 264 ? 19.342 -16.417 -19.572 1.00 94.00 264 ARG A C 1
ATOM 2070 O O . ARG A 1 264 ? 19.179 -16.089 -20.751 1.00 94.00 264 ARG A O 1
ATOM 2077 N N . ASN A 1 265 ? 20.350 -15.950 -18.837 1.00 92.94 265 ASN A N 1
ATOM 2078 C CA . ASN A 1 265 ? 21.360 -15.035 -19.363 1.00 92.94 265 ASN A CA 1
ATOM 2079 C C . ASN A 1 265 ? 22.226 -15.708 -20.436 1.00 92.94 265 ASN A C 1
ATOM 2081 O O . ASN A 1 265 ? 22.465 -15.111 -21.491 1.00 92.94 265 ASN A O 1
ATOM 2085 N N . ASN A 1 266 ? 22.652 -16.953 -20.201 1.00 93.88 266 ASN A N 1
ATOM 2086 C CA . ASN A 1 266 ? 23.392 -17.745 -21.182 1.00 93.88 266 ASN A CA 1
ATOM 2087 C C . ASN A 1 266 ? 22.562 -17.971 -22.454 1.00 93.88 266 ASN A C 1
ATOM 2089 O O . ASN A 1 266 ? 23.005 -17.642 -23.554 1.00 93.88 266 ASN A O 1
ATOM 2093 N N . TRP A 1 267 ? 21.313 -18.415 -22.301 1.00 93.19 267 TRP A N 1
ATOM 2094 C CA . TRP A 1 267 ? 20.364 -18.594 -23.397 1.00 93.19 267 TRP A CA 1
ATOM 2095 C C . TRP A 1 267 ? 20.223 -17.337 -24.258 1.00 93.19 267 TRP A C 1
ATOM 2097 O O . TRP A 1 267 ? 20.321 -17.405 -25.483 1.00 93.19 267 TRP A O 1
ATOM 2107 N N . SER A 1 268 ? 20.056 -16.168 -23.633 1.00 92.50 268 SER A N 1
ATOM 2108 C CA . SER A 1 268 ? 19.957 -14.891 -24.347 1.00 92.50 268 SER A CA 1
ATOM 2109 C C . SER A 1 268 ? 21.217 -14.574 -25.168 1.00 92.50 268 SER A C 1
ATOM 2111 O O . SER A 1 268 ? 21.128 -14.101 -26.307 1.00 92.50 268 SER A O 1
ATOM 2113 N N . LYS A 1 269 ? 22.411 -14.860 -24.630 1.00 95.25 269 LYS A N 1
ATOM 2114 C CA . LYS A 1 269 ? 23.684 -14.698 -25.354 1.00 95.25 269 LYS A CA 1
ATOM 2115 C C . LYS A 1 269 ? 23.785 -15.678 -26.526 1.00 95.25 269 LYS A C 1
ATOM 2117 O O . LYS A 1 269 ? 23.975 -15.242 -27.661 1.00 95.25 269 LYS A O 1
ATOM 2122 N N . VAL A 1 270 ? 23.587 -16.972 -26.277 1.00 94.38 270 VAL A N 1
ATOM 2123 C CA . VAL A 1 270 ? 23.685 -18.029 -27.294 1.00 94.38 270 VAL A CA 1
ATOM 2124 C C . VAL A 1 270 ? 22.664 -17.825 -28.411 1.00 94.38 270 VAL A C 1
ATOM 2126 O O . VAL A 1 270 ? 23.016 -17.926 -29.584 1.00 94.38 270 VAL A O 1
ATOM 2129 N N . ARG A 1 271 ? 21.422 -17.455 -28.080 1.00 95.81 271 ARG A N 1
ATOM 2130 C CA . ARG A 1 271 ? 20.379 -17.126 -29.060 1.00 95.81 271 ARG A CA 1
ATOM 2131 C C . ARG A 1 271 ? 20.813 -15.998 -29.990 1.00 95.81 271 ARG A C 1
ATOM 2133 O O . ARG A 1 271 ? 20.631 -16.116 -31.198 1.00 95.81 271 ARG A O 1
ATOM 2140 N N . ARG A 1 272 ? 21.404 -14.920 -29.461 1.00 94.69 272 ARG A N 1
ATOM 2141 C CA . ARG A 1 272 ? 21.912 -13.812 -30.289 1.00 94.69 272 ARG A CA 1
ATOM 2142 C C . ARG A 1 272 ? 23.039 -14.267 -31.213 1.00 94.69 272 ARG A C 1
ATOM 2144 O O . ARG A 1 272 ? 23.023 -13.920 -32.393 1.00 94.69 272 ARG A O 1
ATOM 2151 N N . THR A 1 273 ? 23.981 -15.056 -30.701 1.00 93.75 273 THR A N 1
ATOM 2152 C CA . THR A 1 273 ? 25.081 -15.615 -31.499 1.00 93.75 273 THR A CA 1
ATOM 2153 C C . THR A 1 273 ? 24.558 -16.522 -32.607 1.00 93.75 273 THR A C 1
ATOM 2155 O O . THR A 1 273 ? 24.921 -16.329 -33.764 1.00 93.75 273 THR A O 1
ATOM 2158 N N . PHE A 1 274 ? 23.645 -17.443 -32.291 1.00 94.00 274 PHE A N 1
ATOM 2159 C CA . PHE A 1 274 ? 23.016 -18.312 -33.281 1.00 94.00 274 PHE A CA 1
ATOM 2160 C C . PHE A 1 274 ? 22.295 -17.508 -34.364 1.00 94.00 274 PHE A C 1
ATOM 2162 O O . PHE A 1 274 ? 22.541 -17.741 -35.543 1.00 94.00 274 PHE A O 1
ATOM 2169 N N . SER A 1 275 ? 21.490 -16.507 -33.992 1.00 92.81 275 SER A N 1
ATOM 2170 C CA . SER A 1 275 ? 20.810 -15.636 -34.959 1.00 92.81 275 SER A CA 1
ATOM 2171 C C . SER A 1 275 ? 21.783 -14.926 -35.905 1.00 92.81 275 SER A C 1
ATOM 2173 O O . SER A 1 275 ? 21.493 -14.793 -37.091 1.00 92.81 275 SER A O 1
ATOM 2175 N N . ARG A 1 276 ? 22.945 -14.476 -35.413 1.00 93.25 276 ARG A N 1
ATOM 2176 C CA . ARG A 1 276 ? 23.984 -13.855 -36.254 1.00 93.25 276 ARG A CA 1
ATOM 2177 C C . ARG A 1 276 ? 24.621 -14.873 -37.203 1.00 93.25 276 ARG A C 1
ATOM 2179 O O . ARG A 1 276 ? 24.729 -14.600 -38.395 1.00 93.25 276 ARG A O 1
ATOM 2186 N N . THR A 1 277 ? 24.986 -16.052 -36.704 1.00 91.75 277 THR A N 1
ATOM 2187 C CA . THR A 1 277 ? 25.557 -17.137 -37.520 1.00 91.75 277 THR A CA 1
ATOM 2188 C C . THR A 1 277 ? 24.574 -17.614 -38.588 1.00 91.75 277 THR A C 1
ATOM 2190 O O . THR A 1 277 ? 24.968 -17.801 -39.734 1.00 91.75 277 THR A O 1
ATOM 2193 N N . ALA A 1 278 ? 23.290 -17.738 -38.246 1.00 91.88 278 ALA A N 1
ATOM 2194 C CA . ALA A 1 278 ? 22.226 -18.144 -39.160 1.00 91.88 278 ALA A CA 1
ATOM 2195 C C . ALA A 1 278 ? 22.008 -17.164 -40.320 1.00 91.88 278 ALA A C 1
ATOM 2197 O O . ALA A 1 278 ? 21.606 -17.588 -41.397 1.00 91.88 278 ALA A O 1
ATOM 2198 N N . ARG A 1 279 ? 22.282 -15.869 -40.114 1.00 92.44 279 ARG A N 1
ATOM 2199 C CA . ARG A 1 279 ? 22.247 -14.858 -41.184 1.00 92.44 279 ARG A CA 1
ATOM 2200 C C . ARG A 1 279 ? 23.484 -14.904 -42.076 1.00 92.44 279 ARG A C 1
ATOM 2202 O O . ARG A 1 279 ? 23.383 -14.602 -43.256 1.00 92.44 279 ARG A O 1
ATOM 2209 N N . LYS A 1 280 ? 24.647 -15.233 -41.507 1.00 93.12 280 LYS A N 1
ATOM 2210 C CA . LYS A 1 280 ? 25.938 -15.176 -42.209 1.00 93.12 280 LYS A CA 1
ATOM 2211 C C . LYS A 1 280 ? 26.259 -16.450 -42.990 1.00 93.12 280 LYS A C 1
ATOM 2213 O O . LYS A 1 280 ? 26.962 -16.382 -43.990 1.00 93.12 280 LYS A O 1
ATOM 2218 N N . PHE A 1 281 ? 25.780 -17.603 -42.533 1.00 89.38 281 PHE A N 1
ATOM 2219 C CA . PHE A 1 281 ? 26.142 -18.892 -43.108 1.00 89.38 281 PHE A CA 1
ATOM 2220 C C . PHE A 1 281 ? 24.910 -19.717 -43.470 1.00 89.38 281 PHE A C 1
ATOM 2222 O O . PHE A 1 281 ? 23.940 -19.775 -42.715 1.00 89.38 281 PHE A O 1
ATOM 2229 N N . GLY A 1 282 ? 24.981 -20.409 -44.609 1.00 85.06 282 GLY A N 1
ATOM 2230 C CA . GLY A 1 282 ? 23.949 -21.354 -45.024 1.00 85.06 282 GLY A CA 1
ATOM 2231 C C . GLY A 1 282 ? 23.811 -22.530 -44.051 1.00 85.06 282 GLY A C 1
ATOM 2232 O O . GLY A 1 282 ? 24.775 -22.932 -43.397 1.00 85.06 282 GLY A O 1
ATOM 2233 N N . ARG A 1 283 ? 22.612 -23.124 -43.993 1.00 84.50 283 ARG A N 1
ATOM 2234 C CA . ARG A 1 283 ? 22.247 -24.193 -43.037 1.00 84.50 283 ARG A CA 1
ATOM 2235 C C . ARG A 1 283 ? 23.171 -25.418 -43.068 1.00 84.50 283 ARG A C 1
ATOM 2237 O O . ARG A 1 283 ? 23.323 -26.105 -42.061 1.00 84.50 283 ARG A O 1
ATOM 2244 N N . ASN A 1 284 ? 23.802 -25.682 -44.210 1.00 86.19 284 ASN A N 1
ATOM 2245 C CA . ASN A 1 284 ? 24.697 -26.824 -44.389 1.00 86.19 284 ASN A CA 1
ATOM 2246 C C . ASN A 1 284 ? 26.128 -26.568 -43.896 1.00 86.19 284 ASN A C 1
ATOM 2248 O O . ASN A 1 284 ? 26.900 -27.524 -43.802 1.00 86.19 284 ASN A O 1
ATOM 2252 N N . SER A 1 285 ? 26.481 -25.325 -43.543 1.00 95.12 285 SER A N 1
ATOM 2253 C CA . SER A 1 285 ? 27.827 -25.002 -43.070 1.00 95.12 285 SER A CA 1
ATOM 2254 C C . SER A 1 285 ? 28.110 -25.620 -41.697 1.00 95.12 285 SER A C 1
ATOM 2256 O O . SER A 1 285 ? 27.232 -25.734 -40.834 1.00 95.12 285 SER A O 1
ATOM 2258 N N . SER A 1 286 ? 29.369 -25.989 -41.466 1.00 91.50 286 SER A N 1
ATOM 2259 C CA . SER A 1 286 ? 29.834 -26.499 -40.170 1.00 91.50 286 SER A CA 1
ATOM 2260 C C . SER A 1 286 ? 29.626 -25.479 -39.042 1.00 91.50 286 SER A C 1
ATOM 2262 O O . SER A 1 286 ? 29.244 -25.850 -37.932 1.00 91.50 286 SER A O 1
ATOM 2264 N N . GLN A 1 287 ? 29.794 -24.185 -39.332 1.00 92.25 287 GLN A N 1
ATOM 2265 C CA . GLN A 1 287 ? 29.590 -23.087 -38.382 1.00 92.25 287 GLN A CA 1
ATOM 2266 C C . GLN A 1 287 ? 28.118 -22.940 -37.979 1.00 92.25 287 GLN A C 1
ATOM 2268 O O . GLN A 1 287 ? 27.830 -22.758 -36.795 1.00 92.25 287 GLN A O 1
ATOM 2273 N N . TYR A 1 288 ? 27.187 -23.066 -38.933 1.00 95.00 288 TYR A N 1
ATOM 2274 C CA . TYR A 1 288 ? 25.753 -23.066 -38.649 1.00 95.00 288 TYR A CA 1
ATOM 2275 C C . TYR A 1 288 ? 25.381 -24.248 -37.756 1.00 95.00 288 TYR A C 1
ATOM 2277 O O . TYR A 1 288 ? 24.773 -24.055 -36.705 1.00 95.00 288 TYR A O 1
ATOM 2285 N N . LYS A 1 289 ? 25.797 -25.463 -38.140 1.00 94.25 289 LYS A N 1
ATOM 2286 C CA . LYS A 1 289 ? 25.511 -26.692 -37.386 1.00 94.25 289 LYS A CA 1
ATOM 2287 C C . LYS A 1 289 ? 26.042 -26.606 -35.955 1.00 94.25 289 LYS A C 1
ATOM 2289 O O . LYS A 1 289 ? 25.298 -26.881 -35.019 1.00 94.25 289 LYS A O 1
ATOM 2294 N N . LYS A 1 290 ? 27.279 -26.129 -35.768 1.00 94.62 290 LYS A N 1
ATOM 2295 C CA . LYS A 1 290 ? 27.871 -25.914 -34.438 1.00 94.62 290 LYS A CA 1
ATOM 2296 C C . LYS A 1 290 ? 27.055 -24.920 -33.606 1.00 94.62 290 LYS A C 1
ATOM 2298 O O . LYS A 1 290 ? 26.704 -25.225 -32.470 1.00 94.62 290 LYS A O 1
ATOM 2303 N N . ALA A 1 291 ? 26.705 -23.764 -34.174 1.00 92.31 291 ALA A N 1
ATOM 2304 C CA . ALA A 1 291 ? 25.920 -22.749 -33.470 1.00 92.31 291 ALA A CA 1
ATOM 2305 C C . ALA A 1 291 ? 24.497 -23.227 -33.133 1.00 92.31 291 ALA A C 1
ATOM 2307 O O . ALA A 1 291 ? 23.980 -22.896 -32.067 1.00 92.31 291 ALA A O 1
ATOM 2308 N N . TYR A 1 292 ? 23.876 -24.017 -34.012 1.00 94.81 292 TYR A N 1
ATOM 2309 C CA . TYR A 1 292 ? 22.562 -24.612 -33.775 1.00 94.81 292 TYR A CA 1
ATOM 2310 C C . TYR A 1 292 ? 22.591 -25.636 -32.636 1.00 94.81 292 TYR A C 1
ATOM 2312 O O . TYR A 1 292 ? 21.713 -25.611 -31.774 1.00 94.81 292 TYR A O 1
ATOM 2320 N N . THR A 1 293 ? 23.616 -26.492 -32.577 1.00 95.75 293 THR A N 1
ATOM 2321 C CA . THR A 1 293 ? 23.793 -27.434 -31.463 1.00 95.75 293 THR A CA 1
ATOM 2322 C C . THR A 1 293 ? 23.941 -26.690 -30.138 1.00 95.75 293 THR A C 1
ATOM 2324 O O . THR A 1 293 ? 23.202 -26.978 -29.201 1.00 95.75 293 THR A O 1
ATOM 2327 N N . THR A 1 294 ? 24.806 -25.669 -30.070 1.00 95.06 294 THR A N 1
ATOM 2328 C CA . THR A 1 294 ? 24.966 -24.843 -28.858 1.00 95.06 294 THR A CA 1
ATOM 2329 C C . THR A 1 294 ? 23.661 -24.150 -28.462 1.00 95.06 294 THR A C 1
ATOM 2331 O O . THR A 1 294 ? 23.315 -24.110 -27.283 1.00 95.06 294 THR A O 1
ATOM 2334 N N . TYR A 1 295 ? 22.903 -23.642 -29.438 1.00 96.19 295 TYR A N 1
ATOM 2335 C CA . TYR A 1 295 ? 21.571 -23.082 -29.213 1.00 96.19 295 TYR A CA 1
ATOM 2336 C C . TYR A 1 295 ? 20.614 -24.105 -28.603 1.00 96.19 295 TYR A C 1
ATOM 2338 O O . TYR A 1 295 ? 19.983 -23.821 -27.588 1.00 96.19 295 TYR A O 1
ATOM 2346 N N . LYS A 1 296 ? 20.528 -25.309 -29.172 1.00 96.75 296 LYS A N 1
ATOM 2347 C CA . LYS A 1 296 ? 19.645 -26.361 -28.663 1.00 96.75 296 LYS A CA 1
ATOM 2348 C C . LYS A 1 296 ? 20.013 -26.761 -27.230 1.00 96.75 296 LYS A C 1
ATOM 2350 O O . LYS A 1 296 ? 19.118 -26.861 -26.396 1.00 96.75 296 LYS A O 1
ATOM 2355 N N . THR A 1 297 ? 21.303 -26.908 -26.929 1.00 96.81 297 THR A N 1
ATOM 2356 C CA . THR A 1 297 ? 21.784 -27.202 -25.571 1.00 96.81 297 THR A CA 1
ATOM 2357 C C . THR A 1 297 ? 21.379 -26.110 -24.582 1.00 96.81 297 THR A C 1
ATOM 2359 O O . THR A 1 297 ? 20.707 -26.407 -23.598 1.00 96.81 297 THR A O 1
ATOM 2362 N N . ALA A 1 298 ? 21.666 -24.839 -24.884 1.00 93.62 298 ALA A N 1
ATOM 2363 C CA . ALA A 1 298 ? 21.324 -23.724 -23.998 1.00 93.62 298 ALA A CA 1
ATOM 2364 C C . ALA A 1 298 ? 19.804 -23.564 -23.789 1.00 93.62 298 ALA A C 1
ATOM 2366 O O . ALA A 1 298 ? 19.362 -23.127 -22.726 1.00 93.62 298 ALA A O 1
ATOM 2367 N N . ARG A 1 299 ? 18.986 -23.923 -24.791 1.00 95.38 299 ARG A N 1
ATOM 2368 C CA . ARG A 1 299 ? 17.523 -23.963 -24.651 1.00 95.38 299 ARG A CA 1
ATOM 2369 C C . ARG A 1 299 ? 17.098 -25.008 -23.627 1.00 95.38 299 ARG A C 1
ATOM 2371 O O . ARG A 1 299 ? 16.293 -24.700 -22.755 1.00 95.38 299 ARG A O 1
ATOM 2378 N N . ASN A 1 300 ? 17.624 -26.223 -23.762 1.00 94.69 300 ASN A N 1
ATOM 2379 C CA . ASN A 1 300 ? 17.280 -27.339 -22.889 1.00 94.69 300 ASN A CA 1
ATOM 2380 C C . ASN A 1 300 ? 17.714 -27.049 -21.447 1.00 94.69 300 ASN A C 1
ATOM 2382 O O . ASN A 1 300 ? 16.922 -27.236 -20.532 1.00 94.69 300 ASN A O 1
ATOM 2386 N N . GLU A 1 301 ? 18.917 -26.504 -21.247 1.00 93.38 301 GLU A N 1
ATOM 2387 C CA . GLU A 1 301 ? 19.402 -26.067 -19.930 1.00 93.38 301 GLU A CA 1
ATOM 2388 C C . GLU A 1 301 ? 18.474 -25.025 -19.289 1.00 93.38 301 GLU A C 1
ATOM 2390 O O . GLU A 1 301 ? 18.130 -25.135 -18.114 1.00 93.38 301 GLU A O 1
ATOM 2395 N N . MET A 1 302 ? 18.018 -24.035 -20.064 1.00 94.56 302 MET A N 1
ATOM 2396 C CA . MET A 1 302 ? 17.083 -23.016 -19.578 1.00 94.56 302 MET A CA 1
ATOM 2397 C C . MET A 1 302 ? 15.715 -23.604 -19.218 1.00 94.56 302 MET A C 1
ATOM 2399 O O . MET A 1 302 ? 15.139 -23.216 -18.204 1.00 94.56 302 MET A O 1
ATOM 2403 N N . GLN A 1 303 ? 15.208 -24.553 -20.008 1.00 93.69 303 GLN A N 1
ATOM 2404 C CA . GLN A 1 303 ? 13.952 -25.242 -19.709 1.00 93.69 303 GLN A CA 1
ATOM 2405 C C . GLN A 1 303 ? 14.058 -26.082 -18.433 1.00 93.69 303 GLN A C 1
ATOM 2407 O O . GLN A 1 303 ? 13.178 -25.983 -17.579 1.00 93.69 303 GLN A O 1
ATOM 2412 N N . SER A 1 304 ? 15.144 -26.840 -18.265 1.00 93.19 304 SER A N 1
ATOM 2413 C CA . SER A 1 304 ? 15.393 -27.623 -17.051 1.00 93.19 304 SER A CA 1
ATOM 2414 C C . SER A 1 304 ? 15.504 -26.730 -15.814 1.00 93.19 304 SER A C 1
ATOM 2416 O O . SER A 1 304 ? 14.784 -26.950 -14.845 1.00 93.19 304 SER A O 1
ATOM 2418 N N . ALA A 1 305 ? 16.310 -25.664 -15.874 1.00 91.31 305 ALA A N 1
ATOM 2419 C CA . ALA A 1 305 ? 16.460 -24.726 -14.759 1.00 91.31 305 ALA A CA 1
ATOM 2420 C C . ALA A 1 305 ? 15.151 -23.982 -14.433 1.00 91.31 305 ALA A C 1
ATOM 2422 O O . ALA A 1 305 ? 14.886 -23.650 -13.281 1.00 91.31 305 ALA A O 1
ATOM 2423 N N . SER A 1 306 ? 14.312 -23.715 -15.441 1.00 91.25 306 SER A N 1
ATOM 2424 C CA . SER A 1 306 ? 12.987 -23.124 -15.232 1.00 91.25 306 SER A CA 1
ATOM 2425 C C . SER A 1 306 ? 12.042 -24.073 -14.502 1.00 91.25 306 SER A C 1
ATOM 2427 O O . SER A 1 306 ? 11.251 -23.606 -13.686 1.00 91.25 306 SER A O 1
ATOM 2429 N N . LYS A 1 307 ? 12.088 -25.373 -14.816 1.00 93.62 307 LYS A N 1
ATOM 2430 C CA . LYS A 1 307 ? 11.256 -26.386 -14.162 1.00 93.62 307 LYS A CA 1
ATOM 2431 C C . LYS A 1 307 ? 11.651 -26.540 -12.691 1.00 93.62 307 LYS A C 1
ATOM 2433 O O . LYS A 1 307 ? 10.794 -26.393 -11.829 1.00 93.62 307 LYS A O 1
ATOM 2438 N N . GLU A 1 308 ? 12.946 -26.702 -12.423 1.00 90.56 308 GLU A N 1
ATOM 2439 C CA . GLU A 1 308 ? 13.500 -26.800 -11.062 1.00 90.56 308 GLU A CA 1
ATOM 2440 C C . GLU A 1 308 ? 13.140 -25.565 -10.217 1.00 90.56 308 GLU A C 1
ATOM 2442 O O . GLU A 1 308 ? 12.643 -25.683 -9.101 1.00 90.56 308 GLU A O 1
ATOM 2447 N N . TYR A 1 309 ? 13.273 -24.360 -10.786 1.00 91.88 309 TYR A N 1
ATOM 2448 C CA . TYR A 1 309 ? 12.857 -23.125 -10.114 1.00 91.88 309 TYR A CA 1
ATOM 2449 C C . TYR A 1 309 ? 11.360 -23.096 -9.769 1.00 91.88 309 TYR A C 1
ATOM 2451 O O . TYR A 1 309 ? 10.976 -22.587 -8.716 1.00 91.88 309 TYR A O 1
ATOM 2459 N N . GLN A 1 310 ? 10.494 -23.589 -10.659 1.00 89.62 310 GLN A N 1
ATOM 2460 C CA . GLN A 1 310 ? 9.051 -23.616 -10.414 1.00 89.62 310 GLN A CA 1
ATOM 2461 C C . GLN A 1 310 ? 8.679 -24.602 -9.306 1.00 89.62 310 GLN A C 1
ATOM 2463 O O . GLN A 1 310 ? 7.842 -24.267 -8.468 1.00 89.62 310 GLN A O 1
ATOM 2468 N N . GLU A 1 311 ? 9.307 -25.776 -9.295 1.00 90.19 311 GLU A N 1
ATOM 2469 C CA . GLU A 1 311 ? 9.121 -26.799 -8.263 1.00 90.19 311 GLU A CA 1
ATOM 2470 C C . GLU A 1 311 ? 9.533 -26.255 -6.888 1.00 90.19 311 GLU A C 1
ATOM 2472 O O . GLU A 1 311 ? 8.685 -26.159 -5.998 1.00 90.19 311 GLU A O 1
ATOM 2477 N N . ASP A 1 312 ? 10.759 -25.737 -6.760 1.00 88.31 312 ASP A N 1
ATOM 2478 C CA . ASP A 1 312 ? 11.255 -25.135 -5.515 1.00 88.31 312 ASP A CA 1
ATOM 2479 C C . ASP A 1 312 ? 10.410 -23.937 -5.053 1.00 88.31 312 ASP A C 1
ATOM 2481 O O . ASP A 1 312 ? 10.186 -23.727 -3.859 1.00 88.31 312 ASP A O 1
ATOM 2485 N N . ARG A 1 313 ? 9.933 -23.105 -5.989 1.00 88.56 313 ARG A N 1
ATOM 2486 C CA . ARG A 1 313 ? 9.068 -21.959 -5.667 1.00 88.56 313 ARG A CA 1
ATOM 2487 C C . ARG A 1 313 ? 7.743 -22.418 -5.067 1.00 88.56 313 ARG A C 1
ATOM 2489 O O . ARG A 1 313 ? 7.242 -21.774 -4.142 1.00 88.56 313 ARG A O 1
ATOM 2496 N N . ASN A 1 314 ? 7.152 -23.472 -5.623 1.00 87.75 314 ASN A N 1
ATOM 2497 C CA . ASN A 1 314 ? 5.893 -24.017 -5.131 1.00 87.75 314 ASN A CA 1
ATOM 2498 C C . ASN A 1 314 ? 6.090 -24.666 -3.759 1.00 87.75 314 ASN A C 1
ATOM 2500 O O . ASN A 1 314 ? 5.306 -24.393 -2.854 1.00 87.75 314 ASN A O 1
ATOM 2504 N N . GLU A 1 315 ? 7.166 -25.431 -3.575 1.00 85.25 315 GLU A N 1
ATOM 2505 C CA . GLU A 1 315 ? 7.512 -26.037 -2.287 1.00 85.25 315 GLU A CA 1
ATOM 2506 C C . GLU A 1 315 ? 7.750 -24.975 -1.205 1.00 85.25 315 GLU A C 1
ATOM 2508 O O . GLU A 1 315 ? 7.160 -25.040 -0.127 1.00 85.25 315 GLU A O 1
ATOM 2513 N N . PHE A 1 316 ? 8.514 -23.923 -1.519 1.00 84.44 316 PHE A N 1
ATOM 2514 C CA . PHE A 1 316 ? 8.714 -22.788 -0.618 1.00 84.44 316 PHE A CA 1
ATOM 2515 C C . PHE A 1 316 ? 7.391 -22.104 -0.239 1.00 84.44 316 PHE A C 1
ATOM 2517 O O . PHE A 1 316 ? 7.185 -21.741 0.922 1.00 84.44 316 PHE A O 1
ATOM 2524 N N . LYS A 1 317 ? 6.472 -21.933 -1.200 1.00 86.31 317 LYS A N 1
ATOM 2525 C CA . LYS A 1 317 ? 5.147 -21.350 -0.943 1.00 86.31 317 LYS A CA 1
ATOM 2526 C C . LYS A 1 317 ? 4.328 -22.233 0.004 1.00 86.31 317 LYS A C 1
ATOM 2528 O O . LYS A 1 317 ? 3.740 -21.702 0.945 1.00 86.31 317 LYS A O 1
ATOM 2533 N N . SER A 1 318 ? 4.321 -23.546 -0.216 1.00 82.50 318 SER A N 1
ATOM 2534 C CA . SER A 1 318 ? 3.622 -24.509 0.642 1.00 82.50 318 SER A CA 1
ATOM 2535 C C . SER A 1 318 ? 4.207 -24.545 2.054 1.00 82.50 318 SER A C 1
ATOM 2537 O O . SER A 1 318 ? 3.465 -24.394 3.019 1.00 82.50 318 SER A O 1
ATOM 2539 N N . ALA A 1 319 ? 5.534 -24.629 2.193 1.00 78.38 319 ALA A N 1
ATOM 2540 C CA . ALA A 1 319 ? 6.208 -24.609 3.493 1.00 78.38 319 ALA A CA 1
ATOM 2541 C C . ALA A 1 319 ? 5.902 -23.324 4.283 1.00 78.38 319 ALA A C 1
ATOM 2543 O O . ALA A 1 319 ? 5.653 -23.361 5.490 1.00 78.38 319 ALA A O 1
ATOM 2544 N N . ARG A 1 320 ? 5.855 -22.176 3.594 1.00 82.56 320 ARG A N 1
ATOM 2545 C CA . ARG A 1 320 ? 5.467 -20.898 4.199 1.00 82.56 320 ARG A CA 1
ATOM 2546 C C . ARG A 1 320 ? 4.010 -20.898 4.671 1.00 82.56 320 ARG A C 1
ATOM 2548 O O . ARG A 1 320 ? 3.736 -20.372 5.746 1.00 82.56 320 ARG A O 1
ATOM 2555 N N . ALA A 1 321 ? 3.095 -21.484 3.901 1.00 81.69 321 ALA A N 1
ATOM 2556 C CA . ALA A 1 321 ? 1.694 -21.613 4.298 1.00 81.69 321 ALA A CA 1
ATOM 2557 C C . ALA A 1 321 ? 1.544 -22.490 5.554 1.00 81.69 321 ALA A C 1
ATOM 2559 O O . ALA A 1 321 ? 0.922 -22.058 6.522 1.00 81.69 321 ALA A O 1
ATOM 2560 N N . SER A 1 322 ? 2.198 -23.657 5.598 1.00 80.94 322 SER A N 1
ATOM 2561 C CA . SER A 1 322 ? 2.184 -24.544 6.772 1.00 80.94 322 SER A CA 1
ATOM 2562 C C . SER A 1 322 ? 2.774 -23.880 8.019 1.00 80.94 322 SER A C 1
ATOM 2564 O O . SER A 1 322 ? 2.231 -24.017 9.113 1.00 80.94 322 SER A O 1
ATOM 2566 N N . MET A 1 323 ? 3.856 -23.110 7.867 1.00 79.62 323 MET A N 1
ATOM 2567 C CA . MET A 1 323 ? 4.431 -22.324 8.962 1.00 79.62 323 MET A CA 1
ATOM 2568 C C . MET A 1 323 ? 3.437 -21.292 9.509 1.00 79.62 323 MET A C 1
ATOM 2570 O O . MET A 1 323 ? 3.295 -21.149 10.723 1.00 79.62 323 MET A O 1
ATOM 2574 N N . ASN A 1 324 ? 2.743 -20.572 8.627 1.00 81.25 324 ASN A N 1
ATOM 2575 C CA . ASN A 1 324 ? 1.744 -19.590 9.039 1.00 81.25 324 ASN A CA 1
ATOM 2576 C C . ASN A 1 324 ? 0.577 -20.259 9.778 1.00 81.25 324 ASN A C 1
ATOM 2578 O O . ASN A 1 324 ? 0.177 -19.775 10.834 1.00 81.25 324 ASN A O 1
ATOM 2582 N N . GLN A 1 325 ? 0.104 -21.407 9.287 1.00 82.38 325 GLN A N 1
ATOM 2583 C CA . GLN A 1 325 ? -0.942 -22.190 9.943 1.00 82.38 325 GLN A CA 1
ATOM 2584 C C . GLN A 1 325 ? -0.518 -22.665 11.344 1.00 82.38 325 GLN A C 1
ATOM 2586 O O . GLN A 1 325 ? -1.278 -22.519 12.297 1.00 82.38 325 GLN A O 1
ATOM 2591 N N . ALA A 1 326 ? 0.704 -23.180 11.505 1.00 72.62 326 ALA A N 1
ATOM 2592 C CA . ALA A 1 326 ? 1.201 -23.622 12.810 1.00 72.62 326 ALA A CA 1
ATOM 2593 C C . ALA A 1 326 ? 1.371 -22.461 13.806 1.00 72.62 326 ALA A C 1
ATOM 2595 O O . ALA A 1 326 ? 1.089 -22.612 14.995 1.00 72.62 326 ALA A O 1
ATOM 2596 N N . LYS A 1 327 ? 1.794 -21.282 13.331 1.00 75.50 327 LYS A N 1
ATOM 2597 C CA . LYS A 1 327 ? 1.843 -20.062 14.153 1.00 75.50 327 LYS A CA 1
ATOM 2598 C C . LYS A 1 327 ? 0.453 -19.628 14.605 1.00 75.50 327 LYS A C 1
ATOM 2600 O O . LYS A 1 327 ? 0.299 -19.251 15.763 1.00 75.50 327 LYS A O 1
ATOM 2605 N N . GLN A 1 328 ? -0.535 -19.722 13.717 1.00 79.44 328 GLN A N 1
ATOM 2606 C CA . GLN A 1 328 ? -1.924 -19.425 14.046 1.00 79.44 328 GLN A CA 1
ATOM 2607 C C . GLN A 1 328 ? -2.457 -20.387 15.110 1.00 79.44 328 GLN A C 1
ATOM 2609 O O . GLN A 1 328 ? -2.962 -19.945 16.134 1.00 79.44 328 GLN A O 1
ATOM 2614 N N . GLN A 1 329 ? -2.232 -21.693 14.943 1.00 75.94 329 GLN A N 1
ATOM 2615 C CA . GLN A 1 329 ? -2.609 -22.692 15.947 1.00 75.94 329 GLN A CA 1
ATOM 2616 C C . GLN A 1 329 ? -1.961 -22.428 17.313 1.00 75.94 329 GLN A C 1
ATOM 2618 O O . GLN A 1 329 ? -2.630 -22.550 18.333 1.00 75.94 329 GLN A O 1
ATOM 2623 N N . TRP A 1 330 ? -0.681 -22.045 17.353 1.00 71.81 330 TRP A N 1
ATOM 2624 C CA . TRP A 1 330 ? 0.005 -21.697 18.603 1.00 71.81 3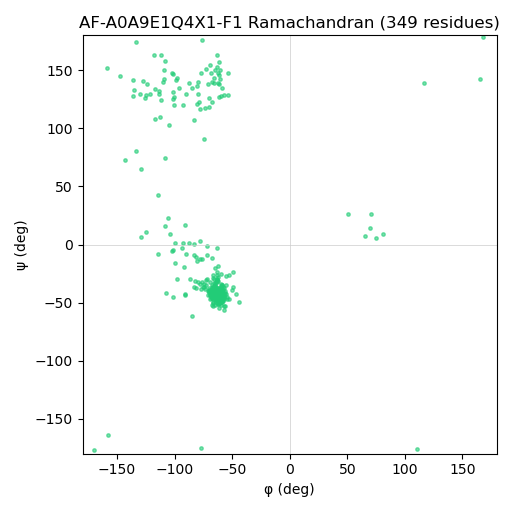30 TRP A CA 1
ATOM 2625 C C . TRP A 1 330 ? -0.568 -20.444 19.269 1.00 71.81 330 TRP A C 1
ATOM 2627 O O . TRP A 1 330 ? -0.703 -20.402 20.489 1.00 71.81 330 TRP A O 1
ATOM 2637 N N . LYS A 1 331 ? -0.926 -19.440 18.471 1.00 70.56 331 LYS A N 1
ATOM 2638 C CA . LYS A 1 331 ? -1.527 -18.192 18.935 1.00 70.56 331 LYS A CA 1
ATOM 2639 C C . LYS A 1 331 ? -2.931 -18.425 19.503 1.00 70.56 331 LYS A C 1
ATOM 2641 O O . LYS A 1 331 ? -3.141 -18.103 20.666 1.00 70.56 331 LYS A O 1
ATOM 2646 N N . THR A 1 332 ? -3.828 -19.084 18.765 1.00 74.62 332 THR A N 1
ATOM 2647 C CA . THR A 1 332 ? -5.163 -19.468 19.265 1.00 74.62 332 THR A CA 1
ATOM 2648 C C . THR A 1 332 ? -5.048 -20.318 20.527 1.00 74.62 332 THR A C 1
ATOM 2650 O O . THR A 1 332 ? -5.751 -20.104 21.515 1.00 74.62 332 THR A O 1
ATOM 2653 N N . ALA A 1 333 ? -4.099 -21.261 20.531 1.00 65.12 333 ALA A N 1
ATOM 2654 C CA . ALA A 1 333 ? -3.845 -22.091 21.691 1.00 65.12 333 ALA A CA 1
ATOM 2655 C C . ALA A 1 333 ? -3.335 -21.302 22.894 1.00 65.12 333 ALA A C 1
ATOM 2657 O O . ALA A 1 333 ? -3.482 -21.856 23.967 1.00 65.12 333 ALA A O 1
ATOM 2658 N N . ASN A 1 334 ? -2.773 -20.091 22.744 1.00 63.72 334 ASN A N 1
ATOM 2659 C CA . ASN A 1 334 ? -2.303 -19.201 23.818 1.00 63.72 334 ASN A CA 1
ATOM 2660 C C . ASN A 1 334 ? -3.313 -18.098 24.197 1.00 63.72 334 ASN A C 1
ATOM 2662 O O . ASN A 1 334 ? -3.351 -17.699 25.354 1.00 63.72 334 ASN A O 1
ATOM 2666 N N . GLU A 1 335 ? -4.160 -17.623 23.287 1.00 65.06 335 GLU A N 1
ATOM 2667 C CA . GLU A 1 335 ? -5.239 -16.660 23.588 1.00 65.06 335 GLU A CA 1
ATOM 2668 C C . GLU A 1 335 ? -6.316 -17.288 24.482 1.00 65.06 335 GLU A C 1
ATOM 2670 O O . GLU A 1 335 ? -6.718 -16.709 25.494 1.00 65.06 335 GLU A O 1
ATOM 2675 N N . GLY A 1 336 ? -6.630 -18.568 24.252 1.00 59.25 336 GLY A N 1
ATOM 2676 C CA . GLY A 1 336 ? -7.402 -19.369 25.206 1.00 59.25 336 GLY A CA 1
ATOM 2677 C C . GLY A 1 336 ? -6.705 -19.565 26.567 1.00 59.25 336 GLY A C 1
ATOM 2678 O O . GLY A 1 336 ? -7.259 -20.205 27.462 1.00 59.25 336 GLY A O 1
ATOM 2679 N N . TRP A 1 337 ? -5.471 -19.080 26.771 1.00 58.56 337 TRP A N 1
ATOM 2680 C CA . TRP A 1 337 ? -4.837 -19.004 28.097 1.00 58.56 337 TRP A CA 1
ATOM 2681 C C . TRP A 1 337 ? -5.105 -17.685 28.779 1.00 58.56 337 TRP A C 1
ATOM 2683 O O . TRP A 1 337 ? -5.366 -17.726 29.970 1.00 58.56 337 TRP A O 1
ATOM 2693 N N . SER A 1 338 ? -5.043 -16.551 28.080 1.00 54.03 338 SER A N 1
ATOM 2694 C CA . SER A 1 338 ? -5.345 -15.255 28.694 1.00 54.03 338 SER A CA 1
ATOM 2695 C C . SER A 1 338 ? -6.789 -15.198 29.170 1.00 54.03 338 SER A C 1
ATOM 2697 O O . SER A 1 338 ? -7.037 -14.735 30.275 1.00 54.03 338 SER A O 1
ATOM 2699 N N . GLU A 1 339 ? -7.721 -15.763 28.404 1.00 54.53 339 GLU A N 1
ATOM 2700 C CA . GLU A 1 339 ? -9.137 -15.815 28.780 1.00 54.53 339 GLU A CA 1
ATOM 2701 C C . GLU A 1 339 ? -9.391 -16.786 29.939 1.00 54.53 339 GLU A C 1
ATOM 2703 O O . GLU A 1 339 ? -10.132 -16.473 30.865 1.00 54.53 339 GLU A O 1
ATOM 2708 N N . MET A 1 340 ? -8.721 -17.943 29.951 1.00 55.53 340 MET A N 1
ATOM 2709 C CA . MET A 1 340 ? -8.833 -18.892 31.063 1.00 55.53 340 MET A CA 1
ATOM 2710 C C . MET A 1 340 ? -8.088 -18.442 32.323 1.00 55.53 340 MET A C 1
ATOM 2712 O O . MET A 1 340 ? -8.552 -18.737 33.414 1.00 55.53 340 MET A O 1
ATOM 2716 N N . ALA A 1 341 ? -6.953 -17.753 32.199 1.00 55.84 341 ALA A N 1
ATOM 2717 C CA . ALA A 1 341 ? -6.212 -17.184 33.322 1.00 55.84 341 ALA A CA 1
ATOM 2718 C C . ALA A 1 341 ? -6.941 -15.966 33.892 1.00 55.84 341 ALA A C 1
ATOM 2720 O O . ALA A 1 341 ? -6.953 -15.791 35.105 1.00 55.84 341 ALA A O 1
ATOM 2721 N N . ALA A 1 342 ? -7.602 -15.175 33.041 1.00 56.44 342 ALA A N 1
ATOM 2722 C CA . ALA A 1 342 ? -8.547 -14.157 33.474 1.00 56.44 342 ALA A CA 1
ATOM 2723 C C . ALA A 1 342 ? -9.725 -14.809 34.206 1.00 56.44 342 ALA A C 1
ATOM 2725 O O . ALA A 1 342 ? -10.001 -14.423 35.330 1.00 56.44 342 ALA A O 1
ATOM 2726 N N . ALA A 1 343 ? -10.331 -15.868 33.657 1.00 52.72 343 ALA A N 1
ATOM 2727 C CA . ALA A 1 343 ? -11.406 -16.602 34.327 1.00 52.72 343 ALA A CA 1
ATOM 2728 C C . ALA A 1 343 ? -10.959 -17.266 35.647 1.00 52.72 343 ALA A C 1
ATOM 2730 O O . ALA A 1 343 ? -11.718 -17.271 36.611 1.00 52.72 343 ALA A O 1
ATOM 2731 N N . GLU A 1 344 ? -9.730 -17.791 35.725 1.00 55.41 344 GLU A N 1
ATOM 2732 C CA . GLU A 1 344 ? -9.117 -18.349 36.941 1.00 55.41 344 GLU A CA 1
ATOM 2733 C C . GLU A 1 344 ? -8.832 -17.249 37.973 1.00 55.41 344 GLU A C 1
ATOM 2735 O O . GLU A 1 344 ? -9.112 -17.441 39.153 1.00 55.41 344 GLU A O 1
ATOM 2740 N N . ALA A 1 345 ? -8.351 -16.079 37.541 1.00 57.72 345 ALA A N 1
ATOM 2741 C CA . ALA A 1 345 ? -8.150 -14.911 38.394 1.00 57.72 345 ALA A CA 1
ATOM 2742 C C . ALA A 1 345 ? -9.482 -14.348 38.906 1.00 57.72 345 ALA A C 1
ATOM 2744 O O . ALA A 1 345 ? -9.585 -14.032 40.085 1.00 57.72 345 ALA A O 1
ATOM 2745 N N . THR A 1 346 ? -10.521 -14.299 38.070 1.00 57.38 346 THR A N 1
ATOM 2746 C CA . THR A 1 346 ? -11.882 -13.918 38.473 1.00 57.38 346 THR A CA 1
ATOM 2747 C C . THR A 1 346 ? -12.467 -14.928 39.464 1.00 57.38 346 THR A C 1
ATOM 2749 O O . THR A 1 346 ? -13.076 -14.534 40.453 1.00 57.38 346 THR A O 1
ATOM 2752 N N . LEU A 1 347 ? -12.228 -16.230 39.266 1.00 50.09 347 LEU A N 1
ATOM 2753 C CA . LEU A 1 347 ? -12.648 -17.282 40.201 1.00 50.09 347 LEU A CA 1
ATOM 2754 C C . LEU A 1 347 ? -11.884 -17.235 41.533 1.00 50.09 347 LEU A C 1
ATOM 2756 O O . LEU A 1 347 ? -12.491 -17.447 42.581 1.00 50.09 347 LEU A O 1
ATOM 2760 N N . LEU A 1 348 ? -10.581 -16.951 41.519 1.00 51.69 348 LEU A N 1
ATOM 2761 C CA . LEU A 1 348 ? -9.756 -16.838 42.728 1.00 51.69 348 LEU A CA 1
ATOM 2762 C C . LEU A 1 348 ? -9.984 -15.525 43.484 1.00 51.69 348 LEU A C 1
ATOM 2764 O O . LEU A 1 348 ? -9.910 -15.540 44.706 1.00 51.69 348 LEU A O 1
ATOM 2768 N N . ALA A 1 349 ? -10.295 -14.430 42.787 1.00 53.31 349 ALA A N 1
ATOM 2769 C CA . ALA A 1 349 ? -10.661 -13.142 43.384 1.00 53.31 349 ALA A CA 1
ATOM 2770 C C . ALA A 1 349 ? -12.096 -13.117 43.940 1.00 53.31 349 ALA A C 1
ATOM 2772 O O . ALA A 1 349 ? -12.455 -12.190 44.656 1.00 53.31 349 ALA A O 1
ATOM 2773 N N . SER A 1 350 ? -12.914 -14.122 43.603 1.00 50.09 350 SER A N 1
ATOM 2774 C CA . SER A 1 350 ? -14.251 -14.325 44.180 1.00 50.09 350 SER A CA 1
ATOM 2775 C C . SER A 1 350 ? -14.257 -15.163 45.473 1.00 50.09 350 SER A C 1
ATOM 2777 O O . SER A 1 350 ? -15.333 -15.430 46.013 1.00 50.09 350 SER A O 1
ATOM 2779 N N . LYS A 1 351 ? -13.077 -15.596 45.948 1.00 45.16 351 LYS A N 1
ATOM 2780 C CA . LYS A 1 351 ? -12.852 -16.091 47.318 1.00 45.16 351 LYS A CA 1
ATOM 2781 C C . LYS A 1 351 ? -12.681 -14.905 48.260 1.00 45.16 351 LYS A C 1
ATOM 2783 O O . LYS A 1 351 ? -13.164 -15.025 49.407 1.00 45.16 351 LYS A O 1
#